Protein AF-A0AA36JMH6-F1 (afdb_monomer)

Structure (mmCIF, N/CA/C/O backbone):
data_AF-A0AA36JMH6-F1
#
_entry.id   AF-A0AA36JMH6-F1
#
loop_
_atom_site.group_PDB
_atom_site.id
_atom_site.type_symbol
_atom_site.label_atom_id
_atom_site.label_alt_id
_atom_site.label_comp_id
_atom_site.label_asym_id
_atom_site.label_entity_id
_atom_site.label_seq_id
_atom_site.pdbx_PDB_ins_code
_atom_site.Cartn_x
_atom_site.Cartn_y
_atom_site.Cartn_z
_atom_site.occupancy
_atom_site.B_iso_or_equiv
_atom_site.auth_seq_id
_atom_site.auth_comp_id
_atom_site.auth_asym_id
_atom_site.auth_atom_id
_atom_site.pdbx_PDB_model_num
ATOM 1 N N . MET A 1 1 ? 1.063 4.957 27.970 1.00 86.94 1 MET A N 1
ATOM 2 C CA . MET A 1 1 ? -0.132 4.686 27.158 1.00 86.94 1 MET A CA 1
ATOM 3 C C . MET A 1 1 ? -1.045 3.772 27.956 1.00 86.94 1 MET A C 1
ATOM 5 O O . MET A 1 1 ? -0.564 2.776 28.490 1.00 86.94 1 MET A O 1
ATOM 9 N N . ARG A 1 2 ? -2.307 4.163 28.124 1.00 94.00 2 ARG A N 1
ATOM 10 C CA . ARG A 1 2 ? -3.365 3.402 28.805 1.00 94.00 2 ARG A CA 1
ATOM 11 C C . ARG A 1 2 ? -4.253 2.691 27.781 1.00 94.00 2 ARG A C 1
ATOM 13 O O . ARG A 1 2 ? -4.346 3.170 26.653 1.00 94.00 2 ARG A O 1
ATOM 20 N N . PRO A 1 3 ? -4.964 1.607 28.142 1.00 94.06 3 PRO A N 1
ATOM 21 C CA . PRO A 1 3 ? -5.796 0.870 27.191 1.00 94.06 3 PRO A CA 1
ATOM 22 C C . PRO A 1 3 ? -6.763 1.747 26.366 1.00 94.06 3 PRO A C 1
ATOM 24 O O . PRO A 1 3 ? -6.740 1.607 25.141 1.00 94.06 3 PRO A O 1
ATOM 27 N N . PRO A 1 4 ? -7.502 2.721 26.942 1.00 93.88 4 PRO A N 1
ATOM 28 C CA . PRO A 1 4 ? -8.417 3.574 26.172 1.00 93.88 4 PRO A CA 1
ATOM 29 C C . PRO A 1 4 ? -7.739 4.486 25.140 1.00 93.88 4 PRO A C 1
ATOM 31 O O . PRO A 1 4 ? -8.407 4.985 24.242 1.00 93.88 4 PRO A O 1
ATOM 34 N N . GLU A 1 5 ? -6.425 4.708 25.247 1.00 93.50 5 GLU A N 1
ATOM 35 C CA . GLU A 1 5 ? -5.645 5.520 24.300 1.00 93.50 5 GLU A CA 1
ATOM 36 C C . GLU A 1 5 ? -5.312 4.737 23.012 1.00 93.50 5 GLU A C 1
ATOM 38 O O . GLU A 1 5 ? -4.836 5.312 22.036 1.00 93.50 5 GLU A O 1
ATOM 43 N N . SER A 1 6 ? -5.596 3.428 22.983 1.00 94.81 6 SER A N 1
ATOM 44 C CA . SER A 1 6 ? -5.437 2.555 21.814 1.00 94.81 6 SER A CA 1
ATOM 45 C C . SER A 1 6 ? -6.446 2.906 20.723 1.00 94.81 6 SER A C 1
ATOM 47 O O . SER A 1 6 ? -7.648 2.696 20.914 1.00 94.81 6 SER A O 1
ATOM 49 N N . THR A 1 7 ? -5.980 3.364 19.560 1.00 95.19 7 THR A N 1
ATOM 50 C CA . THR A 1 7 ? -6.860 3.661 18.420 1.00 95.19 7 THR A CA 1
ATOM 51 C C . THR A 1 7 ? -7.057 2.439 17.534 1.00 95.19 7 THR A C 1
ATOM 53 O O . THR A 1 7 ? -8.195 2.053 17.267 1.00 95.19 7 THR A O 1
ATOM 56 N N . VAL A 1 8 ? -5.961 1.797 17.123 1.00 95.94 8 VAL A N 1
ATOM 57 C CA . VAL A 1 8 ? -5.984 0.626 16.238 1.00 95.94 8 VAL A CA 1
ATOM 58 C C . VAL A 1 8 ? -5.150 -0.509 16.820 1.00 95.94 8 VAL A C 1
ATOM 60 O O . VAL A 1 8 ? -4.064 -0.283 17.353 1.00 95.94 8 VAL A O 1
ATOM 63 N N . TRP A 1 9 ? -5.645 -1.735 16.689 1.00 96.56 9 TRP A N 1
ATOM 64 C CA . TRP A 1 9 ? -4.917 -2.963 16.976 1.00 96.56 9 TRP A CA 1
ATOM 65 C C . TRP A 1 9 ? -4.743 -3.766 15.688 1.00 96.56 9 TRP A C 1
ATOM 67 O O . TRP A 1 9 ? -5.695 -4.344 15.167 1.00 96.56 9 TRP A O 1
ATOM 77 N N . GLU A 1 10 ? -3.519 -3.783 15.169 1.00 97.12 10 GLU A N 1
ATOM 78 C CA . GLU A 1 10 ? -3.079 -4.696 14.122 1.00 97.12 10 GLU A CA 1
ATOM 79 C C . GLU A 1 10 ? -2.759 -6.045 14.777 1.00 97.12 10 GLU A C 1
ATOM 81 O O . GLU A 1 10 ? -1.813 -6.196 15.556 1.00 97.12 10 GLU A O 1
ATOM 86 N N . CYS A 1 11 ? -3.666 -6.990 14.560 1.00 96.69 11 CYS A N 1
ATOM 87 C CA . CYS A 1 11 ? -3.611 -8.336 15.097 1.00 96.69 11 CYS A CA 1
ATOM 88 C C . CYS A 1 11 ? -2.662 -9.219 14.296 1.00 96.69 11 CYS A C 1
ATOM 90 O O . CYS A 1 11 ? -2.568 -9.125 13.064 1.00 96.69 11 CYS A O 1
ATOM 92 N N . HIS A 1 12 ? -2.095 -10.202 14.994 1.00 97.00 12 HIS A N 1
ATOM 93 C CA . HIS A 1 12 ? -1.445 -11.327 14.358 1.00 97.00 12 HIS A CA 1
ATOM 94 C C . HIS A 1 12 ? -2.418 -12.003 13.387 1.00 97.00 12 HIS A C 1
ATOM 96 O O . HIS A 1 12 ? -2.034 -12.180 12.236 1.00 97.00 12 HIS A O 1
ATOM 102 N N . GLY A 1 13 ? -3.667 -12.259 13.793 1.00 94.69 13 GLY A N 1
ATOM 103 C CA . GLY A 1 13 ? -4.832 -12.397 12.912 1.00 94.69 13 GLY A CA 1
ATOM 104 C C . GLY A 1 13 ? -4.607 -13.287 11.693 1.00 94.69 13 GLY A C 1
ATOM 105 O O . GLY A 1 13 ? -4.732 -12.836 10.554 1.00 94.69 13 GLY A O 1
ATOM 106 N N . THR A 1 14 ? -4.219 -14.539 11.921 1.00 94.25 14 THR A N 1
ATOM 107 C CA . THR A 1 14 ? -3.875 -15.487 10.851 1.00 94.25 14 THR A CA 1
ATOM 108 C C . THR A 1 14 ? -5.087 -16.180 10.242 1.00 94.25 14 THR A C 1
ATOM 110 O O . THR A 1 14 ? -4.927 -16.958 9.302 1.00 94.25 14 THR A O 1
ATOM 113 N N . GLY A 1 15 ? -6.296 -15.896 10.735 1.00 93.50 15 GLY A N 1
ATOM 114 C CA . GLY A 1 15 ? -7.522 -16.542 10.272 1.00 93.50 15 GLY A CA 1
AT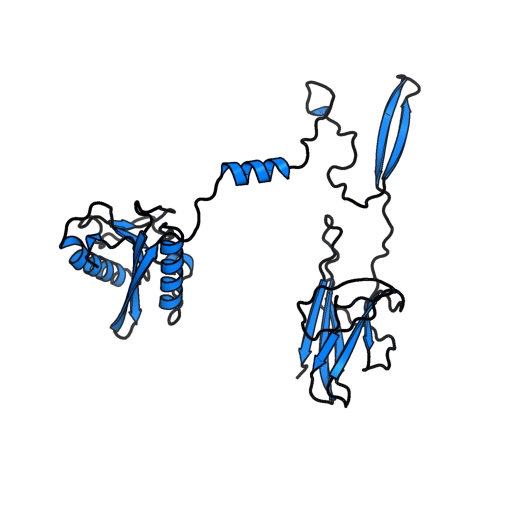OM 115 C C . GLY A 1 15 ? -7.703 -17.934 10.872 1.00 93.50 15 GLY A C 1
ATOM 116 O O . GLY A 1 15 ? -8.449 -18.752 10.331 1.00 93.50 15 GLY A O 1
ATOM 117 N N . THR A 1 16 ? -6.994 -18.248 11.959 1.00 93.00 16 THR A N 1
ATOM 118 C CA . THR A 1 16 ? -7.061 -19.578 12.569 1.00 93.00 16 THR A CA 1
ATOM 119 C C . THR A 1 16 ? -8.294 -19.685 13.456 1.00 93.00 16 THR A C 1
ATOM 121 O O . THR A 1 16 ? -8.574 -18.813 14.277 1.00 93.00 16 THR A O 1
ATOM 124 N N . SER A 1 17 ? -9.030 -20.793 13.332 1.00 92.56 17 SER A N 1
ATOM 125 C CA . SER A 1 17 ? -10.287 -20.999 14.067 1.00 92.56 17 SER A CA 1
ATOM 126 C C . SER A 1 17 ? -10.118 -20.954 15.588 1.00 92.56 17 SER A C 1
ATOM 128 O O . SER A 1 17 ? -11.041 -20.527 16.279 1.00 92.56 17 SER A O 1
ATOM 130 N N . LEU A 1 18 ? -8.948 -21.366 16.091 1.00 93.19 18 LEU A N 1
ATOM 131 C CA . LEU A 1 18 ? -8.598 -21.369 17.512 1.00 93.19 18 LEU A CA 1
ATOM 132 C C . LEU A 1 18 ? -7.753 -20.157 17.932 1.00 93.19 18 LEU A C 1
ATOM 134 O O . LEU A 1 18 ? -7.984 -19.605 19.007 1.00 93.19 18 LEU A O 1
ATOM 138 N N . GLY A 1 19 ? -6.773 -19.749 17.121 1.00 94.44 19 GLY A N 1
ATOM 139 C CA . GLY A 1 19 ? -5.830 -18.693 17.496 1.00 94.44 19 GLY A CA 1
ATOM 140 C C . GLY A 1 19 ? -6.479 -17.314 17.544 1.00 94.44 19 GLY A C 1
ATOM 141 O O . GLY A 1 19 ? -6.254 -16.581 18.505 1.00 94.44 19 GLY A O 1
ATOM 142 N N . ASP A 1 20 ? -7.348 -16.992 16.582 1.00 95.31 20 ASP A N 1
ATOM 143 C CA . ASP A 1 20 ? -8.004 -15.682 16.522 1.00 95.31 20 ASP A CA 1
ATOM 144 C C . ASP A 1 20 ? -8.898 -15.422 17.763 1.00 95.31 20 ASP A C 1
ATOM 146 O O . ASP A 1 20 ? -8.765 -14.358 18.375 1.00 95.31 20 ASP A O 1
ATOM 150 N N . PRO A 1 21 ? -9.744 -16.373 18.236 1.00 95.19 21 PRO A N 1
ATOM 151 C CA . PRO A 1 21 ? -10.431 -16.248 19.527 1.00 95.19 21 PRO A CA 1
ATOM 152 C C . PRO A 1 21 ? -9.513 -16.012 20.728 1.00 95.19 21 PRO A C 1
ATOM 154 O O . PRO A 1 21 ? -9.835 -15.200 21.598 1.00 95.19 21 PRO A O 1
ATOM 157 N N . ILE A 1 22 ? -8.368 -16.698 20.789 1.00 95.50 22 ILE A N 1
ATOM 158 C CA . ILE A 1 22 ? -7.404 -16.547 21.888 1.00 95.50 22 ILE A CA 1
ATOM 159 C C . ILE A 1 22 ? -6.783 -15.147 21.862 1.00 95.50 22 ILE A C 1
ATOM 161 O O . ILE A 1 22 ? -6.697 -14.495 22.906 1.00 95.50 22 ILE A O 1
ATOM 165 N N . GLU A 1 23 ? -6.387 -14.671 20.681 1.00 96.06 23 GLU A N 1
ATOM 166 C CA . GLU A 1 23 ? -5.827 -13.335 20.496 1.00 96.06 23 GLU A CA 1
ATOM 167 C C . GLU A 1 23 ? -6.829 -12.253 20.911 1.00 96.06 23 GLU A C 1
ATOM 169 O O . GLU A 1 23 ? -6.521 -11.419 21.764 1.00 96.06 23 GLU A O 1
ATOM 174 N N . VAL A 1 24 ? -8.055 -12.293 20.384 1.00 95.62 24 VAL A N 1
ATOM 175 C CA . VAL A 1 24 ? -9.084 -11.296 20.716 1.00 95.62 24 VAL A CA 1
ATOM 176 C C . VAL A 1 24 ? -9.475 -11.363 22.193 1.00 95.62 24 VAL A C 1
ATOM 178 O O . VAL A 1 24 ? -9.659 -10.323 22.828 1.00 95.62 24 VAL A O 1
ATOM 181 N N . GLY A 1 25 ? -9.514 -12.557 22.788 1.00 95.75 25 GLY A N 1
ATOM 182 C CA . GLY A 1 25 ? -9.703 -12.719 24.228 1.00 95.75 25 GLY A CA 1
ATOM 183 C C . GLY A 1 25 ? -8.586 -12.069 25.057 1.00 95.75 25 GLY A C 1
ATOM 184 O O . GLY A 1 25 ? -8.858 -11.471 26.103 1.00 95.75 25 GLY A O 1
ATOM 185 N N . ALA A 1 26 ? -7.331 -12.134 24.599 1.00 95.44 26 ALA A N 1
ATOM 186 C CA . ALA A 1 26 ? -6.207 -11.458 25.246 1.00 95.44 26 ALA A CA 1
ATOM 187 C C . ALA A 1 26 ? -6.314 -9.928 25.129 1.00 95.44 26 ALA A C 1
ATOM 189 O O . ALA A 1 26 ? -6.152 -9.230 26.134 1.00 95.44 26 ALA A O 1
ATOM 190 N N . ILE A 1 27 ? -6.672 -9.417 23.946 1.00 95.88 27 ILE A N 1
ATOM 191 C CA . ILE A 1 27 ? -6.928 -7.986 23.707 1.00 95.88 27 ILE A CA 1
ATOM 192 C C . ILE A 1 27 ? -8.023 -7.488 24.650 1.00 95.88 27 ILE A C 1
ATOM 194 O O . ILE A 1 27 ? -7.819 -6.531 25.401 1.00 95.88 27 ILE A O 1
ATOM 198 N N . ARG A 1 28 ? -9.159 -8.191 24.687 1.00 95.25 28 ARG A N 1
ATOM 199 C CA . ARG A 1 28 ? -10.293 -7.882 25.560 1.00 95.25 28 ARG A CA 1
ATOM 200 C C . ARG A 1 28 ? -9.873 -7.750 27.023 1.00 95.25 28 ARG A C 1
ATOM 202 O O . ARG A 1 28 ? -10.228 -6.768 27.670 1.00 95.25 28 ARG A O 1
ATOM 209 N N . LYS A 1 29 ? -9.109 -8.713 27.557 1.00 95.62 29 LYS A N 1
ATOM 210 C CA . LYS A 1 29 ? -8.661 -8.712 28.966 1.00 95.62 29 LYS A CA 1
ATOM 211 C C . LYS A 1 29 ? -7.851 -7.470 29.342 1.00 95.62 29 LYS A C 1
ATOM 213 O O . LYS A 1 29 ? -7.836 -7.087 30.512 1.00 95.62 29 LYS A O 1
ATOM 218 N N . VAL A 1 30 ? -7.156 -6.864 28.382 1.00 95.06 30 VAL A N 1
ATOM 219 C CA . VAL A 1 30 ? -6.417 -5.613 28.588 1.00 95.06 30 VAL A CA 1
ATOM 220 C C . VAL A 1 30 ? -7.344 -4.411 28.430 1.00 95.06 30 VAL A C 1
ATOM 222 O O . VAL A 1 30 ? -7.340 -3.522 29.276 1.00 95.06 30 VAL A O 1
ATOM 225 N N . GLN A 1 31 ? -8.151 -4.404 27.371 1.00 94.88 31 GLN A N 1
ATOM 226 C CA . GLN A 1 31 ? -8.945 -3.251 26.950 1.00 94.88 31 GLN A CA 1
ATOM 227 C C . GLN A 1 31 ? -10.178 -2.998 27.823 1.00 94.88 31 GLN A C 1
ATOM 229 O O . GLN A 1 31 ? -10.585 -1.854 27.958 1.00 94.88 31 GLN A O 1
ATOM 234 N N . ILE A 1 32 ? -10.729 -4.025 28.477 1.00 94.81 32 ILE A N 1
ATOM 235 C CA . ILE A 1 32 ? -11.902 -3.890 29.359 1.00 94.81 32 ILE A CA 1
ATOM 236 C C . ILE A 1 32 ? -11.577 -3.272 30.731 1.00 94.81 32 ILE A C 1
ATOM 238 O O . ILE A 1 32 ? -12.479 -2.972 31.507 1.00 94.81 32 ILE A O 1
ATOM 242 N N . LYS A 1 33 ? -10.290 -3.110 31.071 1.00 94.75 33 LYS A N 1
ATOM 243 C CA . LYS A 1 33 ? -9.867 -2.632 32.399 1.00 94.75 33 LYS A CA 1
ATOM 244 C C . LYS A 1 33 ? -10.257 -1.183 32.673 1.00 94.75 33 LYS A C 1
ATOM 246 O O . LYS A 1 33 ? -10.416 -0.810 33.831 1.00 94.75 33 LYS A O 1
ATOM 251 N N . GLU A 1 34 ? -10.382 -0.379 31.626 1.00 95.38 34 GLU A N 1
ATOM 252 C CA . GLU A 1 34 ? -10.780 1.020 31.705 1.00 95.38 34 GLU A CA 1
ATOM 253 C C . GLU A 1 34 ? -11.842 1.292 30.630 1.00 95.38 34 GLU A C 1
ATOM 255 O O . GLU A 1 34 ? -11.723 0.772 29.518 1.00 95.38 34 GLU A O 1
ATOM 260 N N . PRO A 1 35 ? -12.874 2.101 30.924 1.00 93.31 35 PRO A N 1
ATOM 261 C CA . PRO A 1 35 ? -13.865 2.477 29.925 1.00 93.31 35 PRO A CA 1
ATOM 262 C C . PRO A 1 35 ? -13.222 3.325 28.822 1.00 93.31 35 PRO A C 1
ATOM 264 O O . PRO A 1 35 ? -12.329 4.138 29.080 1.00 93.31 35 PRO A O 1
ATOM 267 N N . ARG A 1 36 ? -13.709 3.170 27.590 1.00 92.38 36 ARG A N 1
ATOM 268 C CA . ARG A 1 36 ? -13.249 3.923 26.416 1.00 92.38 36 ARG A CA 1
ATOM 269 C C . ARG A 1 36 ? -14.397 4.706 25.786 1.00 92.38 36 ARG A C 1
ATOM 271 O O . ARG A 1 36 ? -15.544 4.291 25.865 1.00 92.38 36 ARG A O 1
ATOM 278 N N . GLN A 1 37 ? -14.085 5.861 25.198 1.00 89.88 37 GLN A N 1
ATOM 279 C CA . GLN A 1 37 ? -15.087 6.711 24.536 1.00 89.88 37 GLN A CA 1
ATOM 280 C C . GLN A 1 37 ? -15.321 6.323 23.075 1.00 89.88 37 GLN A C 1
ATOM 282 O O . GLN A 1 37 ? -16.430 6.453 22.576 1.00 89.88 37 GLN A O 1
ATOM 287 N N . GLU A 1 38 ? -14.269 5.867 22.398 1.00 90.25 38 GLU A N 1
ATOM 288 C CA . GLU A 1 38 ? -14.294 5.471 20.989 1.00 90.25 38 GLU A CA 1
ATOM 289 C C . GLU A 1 38 ? -13.935 3.990 20.896 1.00 90.25 38 GLU A C 1
ATOM 291 O O . GLU A 1 38 ? -13.009 3.584 21.603 1.00 90.25 38 GLU A O 1
ATOM 296 N N . PRO A 1 39 ? -14.594 3.176 20.056 1.00 92.56 39 PRO A N 1
ATOM 297 C CA . PRO A 1 39 ? -14.308 1.746 19.951 1.00 92.56 39 PRO A CA 1
ATOM 298 C C . PRO A 1 39 ? -12.871 1.473 19.484 1.00 92.56 39 PRO A C 1
ATOM 300 O O . PRO A 1 39 ? -12.269 2.273 18.767 1.00 92.56 39 PRO A O 1
ATOM 303 N N . LEU A 1 40 ? -12.307 0.332 19.892 1.00 94.44 40 LEU A N 1
ATOM 304 C CA . LEU A 1 40 ? -11.026 -0.136 19.365 1.00 94.44 40 LEU A CA 1
ATOM 305 C C . LEU A 1 40 ? -11.216 -0.605 17.929 1.00 94.44 40 LEU A C 1
ATOM 307 O O . LEU A 1 40 ? -12.034 -1.489 17.683 1.00 94.44 40 LEU A O 1
ATOM 311 N N . LEU A 1 41 ? -10.421 -0.093 16.998 1.00 94.88 41 LEU A N 1
ATOM 312 C CA . LEU A 1 41 ? -10.426 -0.609 15.634 1.00 94.88 41 LEU A CA 1
ATOM 313 C C . LEU A 1 41 ? -9.491 -1.817 15.559 1.00 94.88 41 LEU A C 1
ATOM 315 O O . LEU A 1 41 ? -8.290 -1.691 15.782 1.00 94.88 41 LEU A O 1
ATOM 319 N N . ILE A 1 42 ? -10.038 -2.991 15.262 1.00 94.62 42 ILE A N 1
ATOM 320 C CA . ILE A 1 42 ? -9.276 -4.230 15.094 1.00 94.62 42 ILE A CA 1
ATOM 321 C C . ILE A 1 42 ? -9.062 -4.471 13.605 1.00 94.62 42 ILE A C 1
ATOM 323 O O . ILE A 1 42 ? -10.008 -4.403 12.812 1.00 94.62 42 ILE A O 1
ATOM 327 N N . ALA A 1 43 ? -7.821 -4.758 13.221 1.00 94.56 43 ALA A N 1
ATOM 328 C CA . ALA A 1 43 ? -7.480 -5.062 11.843 1.00 94.56 43 ALA A CA 1
ATOM 329 C C . ALA A 1 43 ? -6.351 -6.090 11.721 1.00 94.56 43 ALA A C 1
ATOM 331 O O . ALA A 1 43 ? -5.589 -6.292 12.656 1.00 94.56 43 ALA A O 1
ATOM 332 N N . SER A 1 44 ? -6.191 -6.698 10.544 1.00 95.75 44 SER A N 1
ATOM 333 C CA . SER A 1 44 ? -4.976 -7.458 10.214 1.00 95.75 44 SER A CA 1
ATOM 334 C C . SER A 1 44 ? -4.561 -7.253 8.761 1.00 95.75 44 SER A C 1
ATOM 336 O O . SER A 1 44 ? -5.373 -7.343 7.837 1.00 95.75 44 SER A O 1
ATOM 338 N N . SER A 1 45 ? -3.280 -6.954 8.553 1.00 95.75 45 SER A N 1
ATOM 339 C CA . SER A 1 45 ? -2.634 -6.833 7.240 1.00 95.75 45 SER A CA 1
ATOM 340 C C . SER A 1 45 ? -2.617 -8.149 6.459 1.00 95.75 45 SER A C 1
ATOM 342 O O . SER A 1 45 ? -2.623 -8.130 5.227 1.00 95.75 45 SER A O 1
ATOM 344 N N . LYS A 1 46 ? -2.680 -9.294 7.152 1.00 95.81 46 LYS A N 1
ATOM 345 C CA . LYS A 1 46 ? -2.673 -10.625 6.525 1.00 95.81 46 LYS A CA 1
ATOM 346 C C . LYS A 1 46 ? -3.920 -10.893 5.695 1.00 95.81 46 LYS A C 1
ATOM 348 O O . LYS A 1 46 ? -3.849 -11.625 4.716 1.00 95.81 46 LYS A O 1
ATOM 353 N N . SER A 1 47 ? -5.032 -10.234 6.019 1.00 94.62 47 SER A N 1
ATOM 354 C CA . SER A 1 47 ? -6.229 -10.268 5.174 1.00 94.62 47 SER A CA 1
ATOM 355 C C . SER A 1 47 ? -6.009 -9.623 3.799 1.00 94.62 47 SER A C 1
ATOM 357 O O . SER A 1 47 ? -6.701 -9.968 2.852 1.00 94.62 47 SER A O 1
ATOM 359 N N . ASN A 1 48 ? -5.056 -8.691 3.677 1.00 94.62 48 ASN A N 1
ATOM 360 C CA . ASN A 1 48 ? -4.774 -7.973 2.436 1.00 94.62 48 ASN A CA 1
ATOM 361 C C . ASN A 1 48 ? -3.651 -8.640 1.624 1.00 94.62 48 ASN A C 1
ATOM 363 O O . ASN A 1 48 ? -3.725 -8.679 0.401 1.00 94.62 48 ASN A O 1
ATOM 367 N N . LEU A 1 49 ? -2.597 -9.111 2.298 1.00 94.88 49 LEU A N 1
ATOM 368 C CA . LEU A 1 49 ? -1.338 -9.534 1.663 1.00 94.88 49 LEU A CA 1
ATOM 369 C C . LEU A 1 49 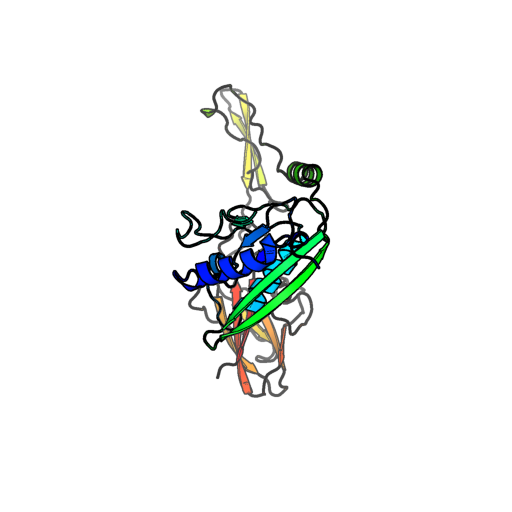? -0.954 -10.995 1.954 1.00 94.88 49 LEU A C 1
ATOM 371 O O . LEU A 1 49 ? 0.098 -11.452 1.516 1.00 94.88 49 LEU A O 1
ATOM 375 N N . GLY A 1 50 ? -1.788 -11.729 2.692 1.00 94.31 50 GLY A N 1
ATOM 376 C CA . GLY A 1 50 ? -1.464 -13.066 3.181 1.00 94.31 50 GLY A CA 1
ATOM 377 C C . GLY A 1 50 ? -0.479 -13.057 4.354 1.00 94.31 50 GLY A C 1
ATOM 378 O O . GLY A 1 50 ? -0.021 -12.012 4.827 1.00 94.31 50 GLY A O 1
ATOM 379 N N . HIS A 1 51 ? -0.155 -14.249 4.859 1.00 94.88 51 HIS A N 1
ATOM 380 C CA . HIS A 1 51 ? 0.822 -14.404 5.932 1.00 94.88 51 HIS A CA 1
ATOM 381 C C . HIS A 1 51 ? 2.241 -14.501 5.364 1.00 94.88 51 HIS A C 1
ATOM 383 O O . HIS A 1 51 ? 2.690 -15.556 4.938 1.00 94.88 51 HIS A O 1
ATOM 389 N N . LEU A 1 52 ? 2.986 -13.399 5.427 1.00 94.12 52 LEU A N 1
ATOM 390 C CA . LEU A 1 52 ? 4.352 -13.307 4.891 1.00 94.12 52 LEU A CA 1
ATOM 391 C C . LEU A 1 52 ? 5.430 -13.823 5.863 1.00 94.12 52 LEU A C 1
ATOM 393 O O . LEU A 1 52 ? 6.546 -13.309 5.879 1.00 94.12 52 LEU A O 1
ATOM 397 N N . GLU A 1 53 ? 5.078 -14.789 6.715 1.00 92.00 53 GLU A N 1
ATOM 398 C CA . GLU A 1 53 ? 5.955 -15.397 7.731 1.00 92.00 53 GLU A CA 1
ATOM 399 C C . GLU A 1 53 ? 6.874 -14.392 8.457 1.00 92.00 53 GLU A C 1
ATOM 401 O O . GLU A 1 53 ? 6.385 -13.495 9.148 1.00 92.00 53 GLU A O 1
ATOM 406 N N . GLY A 1 54 ? 8.198 -14.493 8.275 1.00 90.12 54 GLY A N 1
ATOM 407 C CA . GLY A 1 54 ? 9.193 -13.627 8.916 1.00 90.12 54 GLY A CA 1
ATOM 408 C C . GLY A 1 54 ? 9.048 -12.134 8.593 1.00 90.12 54 GLY A C 1
ATOM 409 O O . GLY A 1 54 ? 9.492 -11.293 9.371 1.00 90.12 54 GLY A O 1
ATOM 410 N N . SER A 1 55 ? 8.379 -11.784 7.493 1.00 93.56 55 SER A N 1
ATOM 411 C CA . SER A 1 55 ? 8.104 -10.397 7.101 1.00 93.56 55 SER A CA 1
ATOM 412 C C . SER A 1 55 ? 6.736 -9.889 7.566 1.00 93.56 55 SER A C 1
ATOM 414 O O . SER A 1 55 ? 6.440 -8.706 7.391 1.00 93.56 55 SER A O 1
ATOM 416 N N . ALA A 1 56 ? 5.901 -10.734 8.185 1.00 93.88 56 ALA A N 1
ATOM 417 C CA . ALA A 1 56 ? 4.550 -10.354 8.597 1.00 93.88 56 ALA A CA 1
ATOM 418 C C . ALA A 1 56 ? 4.543 -9.157 9.563 1.00 93.88 56 ALA A C 1
ATOM 420 O O . ALA A 1 56 ? 3.740 -8.240 9.401 1.00 93.88 56 ALA A O 1
ATOM 421 N N . ALA A 1 57 ? 5.473 -9.126 10.523 1.00 94.12 57 ALA A N 1
ATOM 422 C CA . ALA A 1 57 ? 5.591 -8.021 11.470 1.00 94.12 57 ALA A CA 1
ATOM 423 C C . ALA A 1 57 ? 6.009 -6.710 10.784 1.00 94.12 57 ALA A C 1
ATOM 425 O O . ALA A 1 57 ? 5.426 -5.668 11.059 1.00 94.12 57 ALA A O 1
ATOM 426 N N . ALA A 1 58 ? 6.963 -6.749 9.847 1.00 95.81 58 ALA A N 1
ATOM 427 C CA . ALA A 1 58 ? 7.422 -5.549 9.143 1.00 95.81 58 ALA A CA 1
ATOM 428 C C . ALA A 1 58 ? 6.293 -4.894 8.328 1.00 95.81 58 ALA A C 1
ATOM 430 O O . ALA A 1 58 ? 6.144 -3.673 8.317 1.00 95.81 58 ALA A O 1
ATOM 431 N N . ILE A 1 59 ? 5.452 -5.707 7.687 1.00 96.50 59 ILE A N 1
ATOM 432 C CA . ILE A 1 59 ? 4.289 -5.227 6.934 1.00 96.50 59 ILE A CA 1
ATOM 433 C C . ILE A 1 59 ? 3.213 -4.655 7.859 1.00 96.50 59 ILE A C 1
ATOM 435 O O . ILE A 1 59 ? 2.678 -3.584 7.574 1.00 96.50 59 ILE A O 1
ATOM 439 N N . ALA A 1 60 ? 2.944 -5.307 8.989 1.00 96.06 60 ALA A N 1
ATOM 440 C CA . ALA A 1 60 ? 2.051 -4.777 10.012 1.00 96.06 60 ALA A CA 1
ATOM 441 C C . ALA A 1 60 ? 2.533 -3.425 10.570 1.00 96.06 60 ALA A C 1
ATOM 443 O O . ALA A 1 60 ? 1.752 -2.480 10.675 1.00 96.06 60 ALA A O 1
ATOM 444 N N . MET A 1 61 ? 3.833 -3.296 10.848 1.00 96.38 61 MET A N 1
ATOM 445 C CA . MET A 1 61 ? 4.448 -2.042 11.296 1.00 96.38 61 MET A CA 1
ATOM 446 C C . MET A 1 61 ? 4.300 -0.937 10.244 1.00 96.38 61 MET A C 1
ATOM 448 O O . MET A 1 61 ? 3.861 0.162 10.575 1.00 96.38 61 MET A O 1
ATOM 452 N N . ASN A 1 62 ? 4.578 -1.234 8.970 1.00 95.81 62 ASN A N 1
ATOM 453 C CA . ASN A 1 62 ? 4.354 -0.291 7.870 1.00 95.81 62 ASN A CA 1
ATOM 454 C C . ASN A 1 62 ? 2.880 0.129 7.763 1.00 95.81 62 ASN A C 1
ATOM 456 O O . ASN A 1 62 ? 2.586 1.314 7.606 1.00 95.81 62 ASN A O 1
ATOM 460 N N . LYS A 1 63 ? 1.941 -0.817 7.914 1.00 95.25 63 LYS A N 1
ATOM 461 C CA . LYS A 1 63 ? 0.500 -0.526 7.955 1.00 95.25 63 LYS A CA 1
ATOM 462 C C . LYS A 1 63 ? 0.170 0.440 9.098 1.00 95.25 63 LYS A C 1
ATOM 464 O O . LYS A 1 63 ? -0.543 1.412 8.871 1.00 95.25 63 LYS A O 1
ATOM 469 N N . CYS A 1 64 ? 0.714 0.229 10.296 1.00 95.25 64 CYS A N 1
ATOM 470 C CA . CYS A 1 64 ? 0.516 1.129 11.436 1.00 95.25 64 CYS A CA 1
ATOM 471 C C . CYS A 1 64 ? 1.105 2.526 11.217 1.00 95.25 64 CYS A C 1
ATOM 473 O O . CYS A 1 64 ? 0.453 3.503 11.577 1.00 95.25 64 CYS A O 1
ATOM 475 N N . ILE A 1 65 ? 2.279 2.640 10.591 1.00 94.25 65 ILE A N 1
ATOM 476 C CA . ILE A 1 65 ? 2.856 3.941 10.218 1.00 94.25 65 ILE A CA 1
ATOM 477 C C . ILE A 1 65 ? 1.891 4.697 9.296 1.00 94.25 65 ILE A C 1
ATOM 479 O O . ILE A 1 65 ? 1.564 5.851 9.567 1.00 94.25 65 ILE A O 1
ATOM 483 N N . LEU A 1 66 ? 1.365 4.036 8.259 1.00 93.19 66 LEU A N 1
ATOM 484 C CA . LEU A 1 66 ? 0.393 4.645 7.344 1.00 93.19 66 LEU A CA 1
ATOM 485 C C . LEU A 1 66 ? -0.906 5.045 8.057 1.00 93.19 66 LEU A C 1
ATOM 487 O O . LEU A 1 66 ? -1.417 6.140 7.830 1.00 93.19 66 LEU A O 1
ATOM 491 N N . ILE A 1 67 ? -1.417 4.198 8.952 1.00 93.81 67 ILE A N 1
ATOM 492 C CA . ILE A 1 67 ? -2.620 4.493 9.742 1.00 93.81 67 ILE A CA 1
ATOM 493 C C . ILE A 1 67 ? -2.434 5.776 10.559 1.00 93.81 67 ILE A C 1
ATOM 495 O O . ILE A 1 67 ? -3.309 6.642 10.543 1.00 93.81 67 ILE A O 1
ATOM 499 N N . VAL A 1 68 ? -1.289 5.918 11.235 1.00 93.31 68 VAL A N 1
ATOM 500 C CA . VAL A 1 68 ? -0.961 7.104 12.036 1.00 93.31 68 VAL A CA 1
ATOM 501 C C . VAL A 1 68 ? -0.807 8.343 11.154 1.00 93.31 68 VAL A C 1
ATOM 503 O O . VAL A 1 68 ? -1.421 9.372 11.433 1.00 93.31 68 VAL A O 1
ATOM 506 N N . MET A 1 69 ? -0.054 8.237 10.053 1.00 92.00 69 MET A N 1
ATOM 507 C CA . MET A 1 69 ? 0.187 9.351 9.127 1.00 92.00 69 MET A CA 1
ATOM 508 C C . MET A 1 69 ? -1.101 9.926 8.525 1.00 92.00 69 MET A C 1
ATOM 510 O O . MET A 1 69 ? -1.161 11.128 8.254 1.00 92.00 69 MET A O 1
ATOM 514 N N . HIS A 1 70 ? -2.112 9.081 8.308 1.00 90.44 70 HIS A N 1
ATOM 515 C CA . HIS A 1 70 ? -3.391 9.462 7.706 1.00 90.44 70 HIS A CA 1
ATOM 516 C C . HIS A 1 70 ? -4.532 9.650 8.716 1.00 90.44 70 HIS A C 1
ATOM 518 O O . HIS A 1 70 ? -5.611 10.092 8.328 1.00 90.44 70 HIS A O 1
ATOM 524 N N . ALA A 1 71 ? -4.313 9.331 9.991 1.00 91.44 71 ALA A N 1
ATOM 525 C CA . ALA A 1 71 ? -5.351 9.233 11.014 1.00 91.44 71 ALA A CA 1
ATOM 526 C C . ALA A 1 71 ? -6.557 8.345 10.634 1.00 91.44 71 ALA A C 1
ATOM 528 O O . ALA A 1 71 ? -7.714 8.651 10.935 1.00 91.44 71 ALA A O 1
ATOM 529 N N . GLN A 1 72 ? -6.288 7.238 9.936 1.00 90.69 72 GLN A N 1
ATOM 530 C CA . GLN A 1 72 ? -7.312 6.366 9.355 1.00 90.69 72 GLN A CA 1
ATOM 531 C C . GLN A 1 72 ? -6.951 4.892 9.506 1.00 90.69 72 GLN A C 1
ATOM 533 O O . GLN A 1 72 ? -5.877 4.467 9.088 1.00 90.69 72 GLN A O 1
ATOM 538 N N . ALA A 1 73 ? -7.870 4.091 10.043 1.00 91.75 73 ALA A N 1
ATOM 539 C CA . ALA A 1 73 ? -7.771 2.641 10.002 1.00 91.75 73 ALA A CA 1
ATOM 540 C C . ALA A 1 73 ? -8.017 2.117 8.583 1.00 91.75 73 ALA A C 1
ATOM 542 O O . ALA A 1 73 ? -8.876 2.611 7.846 1.00 91.75 73 ALA A O 1
ATOM 543 N N . LEU A 1 74 ? -7.240 1.098 8.224 1.00 92.38 74 LEU A N 1
ATOM 544 C CA . LEU A 1 74 ? -7.281 0.451 6.920 1.00 92.38 74 LEU A CA 1
ATOM 545 C C . LEU A 1 74 ? -8.077 -0.858 6.993 1.00 92.38 74 LEU A C 1
ATOM 547 O O . LEU A 1 74 ? -7.855 -1.644 7.924 1.00 92.38 74 LEU A O 1
ATOM 551 N N . PRO A 1 75 ? -8.917 -1.145 5.984 1.00 92.06 75 PRO A N 1
ATOM 552 C CA . PRO A 1 75 ? -9.870 -2.239 6.039 1.00 92.06 75 PRO A CA 1
ATOM 553 C C . PRO A 1 75 ? -9.194 -3.613 6.052 1.00 92.06 75 PRO A C 1
ATOM 555 O O . PRO A 1 75 ? -8.261 -3.898 5.292 1.00 92.06 75 PRO A O 1
ATOM 558 N N . THR A 1 76 ? -9.730 -4.485 6.894 1.00 93.12 76 THR A N 1
ATOM 559 C CA . THR A 1 76 ? -9.495 -5.927 6.924 1.00 93.12 76 THR A CA 1
ATOM 560 C C . THR A 1 76 ? -10.464 -6.595 5.968 1.00 93.12 76 THR A C 1
ATOM 562 O O . THR A 1 76 ? -11.673 -6.375 6.025 1.00 93.12 76 THR A O 1
ATOM 565 N N . GLN A 1 77 ? -9.924 -7.402 5.065 1.00 93.12 77 GLN A N 1
ATOM 566 C CA . GLN A 1 77 ? -10.702 -8.074 4.033 1.00 93.12 77 GLN A CA 1
ATOM 567 C C . GLN A 1 77 ? -11.302 -9.384 4.549 1.00 93.12 77 GLN A C 1
ATOM 569 O O . GLN A 1 77 ? -10.907 -9.913 5.585 1.00 93.12 77 GLN A O 1
ATOM 574 N N . HIS A 1 78 ? -12.262 -9.919 3.793 1.00 92.50 78 HIS A N 1
ATOM 575 C CA . HIS A 1 78 ? -12.875 -11.239 4.008 1.00 92.50 78 HIS A CA 1
ATOM 576 C C . HIS A 1 78 ? -13.710 -11.405 5.292 1.00 92.50 78 HIS A C 1
ATOM 578 O O . HIS A 1 78 ? -14.224 -12.494 5.550 1.00 92.50 78 HIS A O 1
ATOM 584 N N . VAL A 1 79 ? -13.947 -10.332 6.051 1.00 89.88 79 VAL A N 1
ATOM 585 C CA . VAL A 1 79 ? -14.846 -10.343 7.213 1.00 89.88 79 VAL A CA 1
ATOM 586 C C . VAL A 1 79 ? -16.304 -10.245 6.744 1.00 89.88 79 VAL A C 1
ATOM 588 O O . VAL A 1 79 ? -16.861 -9.160 6.619 1.00 89.88 79 VAL A O 1
ATOM 591 N N . LYS A 1 80 ? -16.926 -11.393 6.446 1.00 89.44 80 LYS A N 1
ATOM 592 C CA . LYS A 1 80 ? -18.370 -11.484 6.128 1.00 89.44 80 LYS A CA 1
ATOM 593 C C . LYS A 1 80 ? -19.214 -11.860 7.342 1.00 89.44 80 LYS A C 1
ATOM 595 O O . LYS A 1 80 ? -20.326 -11.378 7.521 1.00 89.44 80 LYS A O 1
ATOM 600 N N . THR A 1 81 ? -18.686 -12.758 8.162 1.00 88.88 81 THR A N 1
ATOM 601 C CA . THR A 1 81 ? -19.324 -13.260 9.377 1.00 88.88 81 THR A CA 1
ATOM 602 C C . THR A 1 81 ? -18.221 -13.506 10.390 1.00 88.88 81 THR A C 1
ATOM 604 O O . THR A 1 81 ? -17.200 -14.106 10.053 1.00 88.88 81 THR A O 1
ATOM 607 N N . LEU A 1 82 ? -18.396 -13.004 11.611 1.00 88.69 82 LEU A N 1
ATOM 608 C CA . LEU A 1 82 ? -17.412 -13.194 12.671 1.00 88.69 82 LEU A CA 1
ATOM 609 C C . LEU A 1 82 ? -17.431 -14.643 13.160 1.00 88.69 82 LEU A C 1
ATOM 611 O O . LEU A 1 82 ? -18.484 -15.278 13.223 1.00 88.69 82 LEU A O 1
ATOM 615 N N . ASN A 1 83 ? -16.257 -15.153 13.530 1.00 88.88 83 ASN A N 1
ATOM 616 C CA . ASN A 1 83 ? -16.146 -16.441 14.203 1.00 88.88 83 ASN A CA 1
ATOM 617 C C . ASN A 1 83 ? -16.964 -16.392 15.516 1.00 88.88 83 ASN A C 1
ATOM 619 O O . ASN A 1 83 ? -16.753 -15.477 16.317 1.00 88.88 83 ASN A O 1
ATOM 623 N N . PRO A 1 84 ? -17.884 -17.348 15.758 1.00 89.75 84 PRO A N 1
ATOM 624 C CA . PRO A 1 84 ? -18.772 -17.339 16.924 1.00 89.75 84 PRO A CA 1
ATOM 625 C C . PRO A 1 84 ? -18.033 -17.447 18.264 1.00 89.75 84 PRO A C 1
ATOM 627 O O . PRO A 1 84 ? -18.600 -17.117 19.300 1.00 89.75 84 PRO A O 1
ATOM 630 N N . HIS A 1 85 ? -16.775 -17.892 18.254 1.00 91.69 85 HIS A N 1
ATOM 631 C CA . HIS A 1 85 ? -15.926 -17.967 19.442 1.00 91.69 85 HIS A CA 1
ATOM 632 C C . HIS A 1 85 ? -15.191 -16.654 19.753 1.00 91.69 85 HIS A C 1
ATOM 634 O O . HIS A 1 85 ? -14.485 -16.578 20.755 1.00 91.69 85 HIS A O 1
ATOM 640 N N . LEU A 1 86 ? -15.322 -15.620 18.914 1.00 87.81 86 LEU A N 1
ATOM 641 C CA . LEU A 1 86 ? -14.767 -14.302 19.211 1.00 87.81 86 LEU A CA 1
ATOM 642 C C . LEU A 1 86 ? -15.625 -13.604 20.272 1.00 87.81 86 LEU A C 1
ATOM 644 O O . LEU A 1 86 ? -16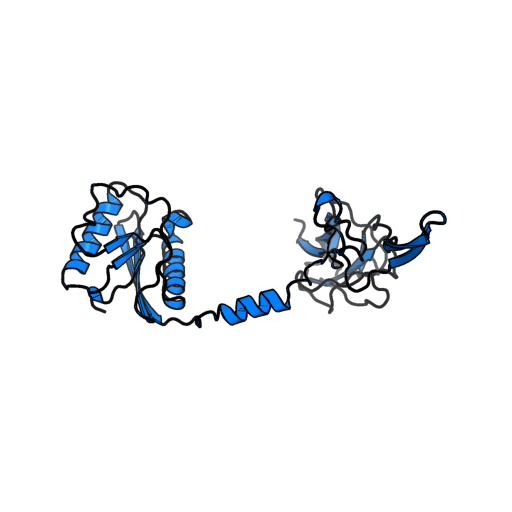.768 -13.238 19.997 1.00 87.81 86 LEU A O 1
ATOM 648 N N . ASP A 1 87 ? -15.029 -13.296 21.425 1.00 80.38 87 ASP A N 1
ATOM 649 C CA . ASP A 1 87 ? -15.593 -12.464 22.508 1.00 80.38 87 ASP A CA 1
ATOM 650 C C . ASP A 1 87 ? -15.723 -10.966 22.116 1.00 80.38 87 ASP A C 1
ATOM 652 O O . ASP A 1 87 ? -15.480 -10.054 22.908 1.00 80.38 87 ASP A O 1
ATOM 656 N N . HIS A 1 88 ? -16.080 -10.677 20.866 1.00 76.12 88 HIS A N 1
ATOM 657 C CA . HIS A 1 88 ? -16.079 -9.332 20.292 1.00 76.12 88 HIS A CA 1
ATOM 658 C C . HIS A 1 88 ? -17.126 -8.399 20.908 1.00 76.12 88 HIS A C 1
ATOM 660 O O . HIS A 1 88 ? -16.863 -7.216 21.057 1.00 76.12 88 HIS A O 1
ATOM 666 N N . ALA A 1 89 ? -18.288 -8.921 21.307 1.00 82.12 89 ALA A N 1
ATOM 667 C CA . ALA A 1 89 ? -19.345 -8.127 21.937 1.00 82.12 89 ALA A CA 1
ATOM 668 C C . ALA A 1 89 ? -19.061 -7.802 23.416 1.00 82.12 89 ALA A C 1
ATOM 670 O O . ALA A 1 89 ? -19.826 -7.086 24.055 1.00 82.12 89 ALA A O 1
ATOM 671 N N . ALA A 1 90 ? -17.989 -8.355 23.989 1.00 84.88 90 ALA A N 1
ATOM 672 C CA . ALA A 1 90 ? -17.695 -8.245 25.412 1.00 84.88 90 ALA A CA 1
ATOM 673 C C . ALA A 1 90 ? -16.722 -7.098 25.756 1.00 84.88 90 ALA A C 1
ATOM 675 O O . ALA A 1 90 ? -16.259 -7.028 26.898 1.00 84.88 90 ALA A O 1
ATOM 676 N N . PHE A 1 91 ? -16.387 -6.244 24.781 1.00 92.56 91 PHE A N 1
ATOM 677 C CA . PHE A 1 91 ? -15.706 -4.954 24.936 1.00 92.56 91 PHE A CA 1
ATOM 678 C C . PHE A 1 91 ? -15.951 -4.075 23.698 1.00 92.56 91 PHE A C 1
ATOM 680 O O . PHE A 1 91 ? -16.283 -4.592 22.635 1.00 92.56 91 PHE A O 1
ATOM 687 N N . ASP A 1 92 ? -15.769 -2.759 23.823 1.00 93.00 92 ASP A N 1
ATOM 688 C CA . ASP A 1 92 ? -16.027 -1.819 22.724 1.00 93.00 92 ASP A CA 1
ATOM 689 C C . ASP A 1 92 ? -14.940 -1.909 21.641 1.00 93.00 92 ASP A C 1
ATOM 691 O O . ASP A 1 92 ? -13.928 -1.199 21.680 1.00 93.00 92 ASP A O 1
ATOM 695 N N . ALA A 1 93 ? -15.147 -2.797 20.669 1.00 92.69 93 ALA A N 1
ATOM 696 C CA . ALA A 1 93 ? -14.271 -2.994 19.522 1.00 92.69 93 ALA A CA 1
ATOM 697 C C . ALA A 1 93 ? -15.049 -3.243 18.225 1.00 92.69 93 ALA A C 1
ATOM 699 O O . ALA A 1 93 ? -16.115 -3.854 18.216 1.00 92.69 93 ALA A O 1
ATOM 700 N N . VAL A 1 94 ? -14.478 -2.785 17.113 1.00 91.94 94 VAL A N 1
ATOM 701 C CA . VAL A 1 94 ? -15.033 -2.923 15.766 1.00 91.94 94 VAL A CA 1
ATOM 702 C C . VAL A 1 94 ? -13.950 -3.468 14.845 1.00 91.94 94 VAL A C 1
ATOM 704 O O . VAL A 1 94 ? -12.841 -2.937 14.791 1.00 91.94 94 VAL A O 1
ATOM 707 N N . TYR A 1 95 ? -14.271 -4.516 14.090 1.00 91.94 95 TYR A N 1
ATOM 708 C CA . TYR A 1 95 ? -13.408 -4.990 13.012 1.00 91.94 95 TYR A CA 1
ATOM 709 C C . TYR A 1 95 ? -13.557 -4.043 11.826 1.00 91.94 95 TYR A C 1
ATOM 711 O O . TYR A 1 95 ? -14.635 -3.937 11.246 1.00 91.94 95 TYR A O 1
ATOM 719 N N . SER A 1 96 ? -12.490 -3.325 11.489 1.00 86.00 96 SER A N 1
ATOM 720 C CA . SER A 1 96 ? -12.517 -2.338 10.408 1.00 86.00 96 SER A CA 1
ATOM 721 C C . SER A 1 96 ? -12.643 -3.065 9.069 1.00 86.00 96 SER A C 1
ATOM 723 O O . SER A 1 96 ? -11.677 -3.658 8.603 1.00 86.00 96 SER A O 1
ATOM 725 N N . THR A 1 97 ? -13.833 -3.055 8.465 1.00 89.94 97 THR A N 1
ATOM 726 C CA . THR A 1 97 ? -14.103 -3.582 7.109 1.00 89.94 97 THR A CA 1
ATOM 727 C C . THR A 1 97 ? -14.072 -2.496 6.038 1.00 89.94 97 THR A C 1
ATOM 729 O O . THR A 1 97 ? -14.013 -2.793 4.848 1.00 89.94 97 THR A O 1
ATOM 732 N N . GLU A 1 98 ? -14.061 -1.235 6.462 1.00 87.88 98 GLU A N 1
ATOM 733 C CA . GLU A 1 98 ? -14.030 -0.044 5.620 1.00 87.88 98 GLU A CA 1
ATOM 734 C C . GLU A 1 98 ? -12.914 0.901 6.077 1.00 87.88 98 GLU A C 1
ATOM 736 O O . GLU A 1 98 ? -12.373 0.767 7.177 1.00 87.88 98 GLU A O 1
ATOM 741 N N . HIS A 1 99 ? -12.576 1.877 5.233 1.00 87.62 99 HIS A N 1
ATOM 742 C CA . HIS A 1 99 ? -11.704 2.975 5.638 1.00 87.62 99 HIS A CA 1
ATOM 743 C C . HIS A 1 99 ? -12.399 3.823 6.706 1.00 87.62 99 HIS A C 1
ATOM 745 O O . HIS A 1 99 ? -13.404 4.475 6.431 1.00 87.62 99 HIS A O 1
ATOM 751 N N . THR A 1 100 ? -11.848 3.841 7.919 1.00 86.38 100 THR A N 1
ATOM 752 C CA . THR A 1 100 ? -12.453 4.543 9.057 1.00 86.38 100 THR A CA 1
ATOM 753 C C . THR A 1 100 ? -11.475 5.560 9.624 1.00 86.38 100 THR A C 1
ATOM 755 O O . THR A 1 100 ? -10.418 5.194 10.134 1.00 86.38 100 THR A O 1
ATOM 758 N N . ALA A 1 101 ? -11.821 6.845 9.563 1.00 86.06 101 ALA A N 1
ATOM 759 C CA . ALA A 1 101 ? -11.081 7.869 10.292 1.00 86.06 101 ALA A CA 1
ATOM 760 C C . ALA A 1 101 ? -11.331 7.703 11.793 1.00 86.06 101 ALA A C 1
ATOM 762 O O . ALA A 1 101 ? -12.484 7.616 12.218 1.00 86.06 101 ALA A O 1
ATOM 763 N N . TYR A 1 102 ? -10.268 7.664 12.598 1.00 81.69 102 TYR A N 1
ATOM 764 C CA . TYR A 1 102 ? -10.443 7.770 14.042 1.00 81.69 102 TYR A CA 1
ATOM 765 C C . TYR A 1 102 ? -10.573 9.248 14.430 1.00 81.69 102 TYR A C 1
ATOM 767 O O . TYR A 1 102 ? -10.033 10.133 13.773 1.00 81.69 102 TYR A O 1
ATOM 775 N N . LYS A 1 103 ? -11.328 9.528 15.496 1.00 80.56 103 LYS A N 1
ATOM 776 C CA . LYS A 1 103 ? -11.758 10.882 15.898 1.00 80.56 103 LYS A CA 1
ATOM 777 C C . LYS A 1 103 ? -10.631 11.905 16.083 1.00 80.56 103 LYS A C 1
ATOM 779 O O . LYS A 1 103 ? -10.860 13.106 15.972 1.00 80.56 103 LYS A O 1
ATOM 784 N N . TYR A 1 104 ? -9.439 11.441 16.432 1.00 84.44 104 TYR A N 1
ATOM 785 C CA . TYR A 1 104 ? -8.307 12.280 16.807 1.00 84.44 104 TYR A CA 1
ATOM 786 C C . TYR A 1 104 ? -7.308 12.419 15.655 1.00 84.44 104 TYR A C 1
ATOM 788 O O . TYR A 1 104 ? -7.117 11.498 14.874 1.00 84.44 104 TYR A O 1
ATOM 796 N N . ALA A 1 105 ? -6.591 13.543 15.592 1.00 85.94 105 ALA A N 1
ATOM 797 C CA . ALA A 1 105 ? -5.483 13.720 14.647 1.00 85.94 105 ALA A CA 1
ATOM 798 C C . ALA A 1 105 ? -4.206 12.962 15.061 1.00 85.94 105 ALA A C 1
ATOM 800 O O . ALA A 1 105 ? -3.234 12.954 14.321 1.00 85.94 105 ALA A O 1
ATOM 801 N N . GLN A 1 106 ? -4.202 12.321 16.230 1.00 90.44 106 GLN A N 1
ATOM 802 C CA . GLN A 1 106 ? -3.111 11.501 16.754 1.00 90.44 106 GLN A CA 1
ATOM 803 C C . GLN A 1 106 ? -3.653 10.152 17.213 1.00 90.44 106 GLN A C 1
ATOM 805 O O . GLN A 1 106 ? -4.822 10.056 17.591 1.00 90.44 106 GLN A O 1
ATOM 810 N N . GLY A 1 107 ? -2.831 9.108 17.191 1.00 91.38 107 GLY A N 1
ATOM 811 C CA . GLY A 1 107 ? -3.293 7.777 17.568 1.00 91.38 107 GLY A CA 1
ATOM 812 C C . GLY A 1 107 ? -2.186 6.850 18.037 1.00 91.38 107 GLY A C 1
ATOM 813 O O . GLY A 1 107 ? -1.036 6.971 17.615 1.00 91.38 107 GLY A O 1
ATOM 814 N N . HIS A 1 108 ? -2.560 5.907 18.902 1.00 95.31 108 HIS A N 1
ATOM 815 C CA . HIS A 1 108 ? -1.710 4.787 19.281 1.00 95.31 108 HIS A CA 1
ATOM 816 C C . HIS A 1 108 ? -2.128 3.532 18.514 1.00 95.31 108 HIS A C 1
ATOM 818 O O . HIS A 1 108 ? -3.177 2.944 18.796 1.00 95.31 108 HIS A O 1
ATOM 824 N N . CYS A 1 109 ? -1.292 3.113 17.567 1.00 95.44 109 CYS A N 1
ATOM 825 C CA . CYS A 1 109 ? -1.491 1.885 16.807 1.00 95.44 109 CYS A CA 1
ATOM 826 C C . CYS A 1 109 ? -0.632 0.767 17.386 1.00 95.44 109 CYS A C 1
ATOM 828 O O . CYS A 1 109 ? 0.560 0.948 17.618 1.00 95.44 109 CYS A O 1
ATOM 830 N N . GLN A 1 110 ? -1.229 -0.391 17.614 1.00 96.38 110 GLN A N 1
ATOM 831 C CA . GLN A 1 110 ? -0.552 -1.551 18.180 1.00 96.38 110 GLN A CA 1
ATOM 832 C C . GLN A 1 110 ? -0.345 -2.609 17.109 1.00 96.38 110 GLN A C 1
ATOM 834 O O . GLN A 1 110 ? -1.215 -2.788 16.267 1.00 96.38 110 GLN A O 1
ATOM 839 N N . VAL A 1 111 ? 0.779 -3.316 17.161 1.00 97.25 111 VAL A N 1
ATOM 840 C CA . VAL A 1 111 ? 1.081 -4.464 16.299 1.00 97.25 111 VAL A CA 1
ATOM 841 C C . VAL A 1 111 ? 1.337 -5.668 17.179 1.00 97.25 111 VAL A C 1
ATOM 843 O O . VAL A 1 111 ? 2.143 -5.585 18.104 1.00 97.25 111 VAL A O 1
ATOM 846 N N . SER A 1 112 ? 0.684 -6.787 16.880 1.00 97.25 112 SER A N 1
ATOM 847 C CA . SER A 1 112 ? 0.941 -8.079 17.519 1.00 97.25 112 SER A CA 1
ATOM 848 C C . SER A 1 112 ? 1.376 -9.108 16.481 1.00 97.25 112 SER A C 1
ATOM 850 O O . SER A 1 112 ? 0.783 -9.225 15.413 1.00 97.25 112 SER A O 1
ATOM 852 N N . SER A 1 113 ? 2.425 -9.871 16.780 1.00 96.31 113 SER A N 1
ATOM 853 C CA . SER A 1 113 ? 2.897 -10.946 15.907 1.00 96.31 113 SER A CA 1
ATOM 854 C C . SER A 1 113 ? 3.374 -12.132 16.731 1.00 96.31 113 SER A C 1
ATOM 856 O O . SER A 1 113 ? 4.234 -11.978 17.598 1.00 96.31 113 SER A O 1
ATOM 858 N N . PHE A 1 114 ? 2.833 -13.316 16.451 1.00 95.62 114 PHE A N 1
ATOM 859 C CA . PHE A 1 114 ? 3.091 -14.533 17.216 1.00 95.62 114 PHE A CA 1
ATOM 860 C C . PHE A 1 114 ? 3.754 -15.578 16.320 1.00 95.62 114 PHE A C 1
ATOM 862 O O . PHE A 1 114 ? 3.269 -15.888 15.237 1.00 95.62 114 PHE A O 1
ATOM 869 N N . GLY A 1 115 ? 4.908 -16.089 16.737 1.00 92.25 115 GLY A N 1
ATOM 870 C CA . GLY A 1 115 ? 5.592 -17.169 16.035 1.00 92.25 115 GLY A CA 1
ATOM 871 C C . GLY A 1 115 ? 5.055 -18.533 16.458 1.00 92.25 115 GLY A C 1
ATOM 872 O O . GLY A 1 115 ? 4.689 -18.726 17.616 1.00 92.25 115 GLY A O 1
ATOM 873 N N . VAL A 1 116 ? 5.101 -19.515 15.554 1.00 87.06 116 VAL A N 1
ATOM 874 C CA . VAL A 1 116 ? 4.671 -20.905 15.824 1.00 87.06 116 VAL A CA 1
ATOM 875 C C . VAL A 1 116 ? 5.396 -21.519 17.033 1.00 87.06 116 VAL A C 1
ATOM 877 O O . VAL A 1 116 ? 4.814 -22.310 17.768 1.00 87.06 116 VAL A O 1
ATOM 880 N N . GLY A 1 117 ? 6.645 -21.114 17.294 1.00 88.44 117 GLY A N 1
ATOM 881 C CA . GLY A 1 117 ? 7.418 -21.541 18.468 1.00 88.44 117 GLY A CA 1
ATOM 882 C C . GLY A 1 117 ? 6.978 -20.930 19.808 1.00 88.44 117 GLY A C 1
ATOM 883 O O . GLY A 1 117 ? 7.599 -21.217 20.825 1.00 88.44 117 GLY A O 1
ATOM 884 N N . GLY A 1 118 ? 5.949 -20.076 19.827 1.00 90.25 118 GLY A N 1
ATOM 885 C CA . GLY A 1 118 ? 5.427 -19.421 21.033 1.00 90.25 118 GLY A CA 1
ATOM 886 C C . GLY A 1 118 ? 6.063 -18.066 21.366 1.00 90.25 118 GLY A C 1
ATOM 887 O O . GLY A 1 118 ? 5.679 -17.434 22.351 1.00 90.25 118 GLY A O 1
ATOM 888 N N . THR A 1 119 ? 7.016 -17.593 20.560 1.00 94.88 119 THR A N 1
ATOM 889 C CA . THR A 1 119 ? 7.598 -16.253 20.714 1.00 94.88 119 THR A CA 1
ATOM 890 C C . THR A 1 119 ? 6.599 -15.190 20.272 1.00 94.88 119 THR A C 1
ATOM 892 O O . THR A 1 119 ? 6.184 -15.168 19.113 1.00 94.88 119 THR A O 1
ATOM 895 N N . ASN A 1 120 ? 6.270 -14.269 21.177 1.00 95.69 120 ASN A N 1
ATOM 896 C CA . ASN A 1 120 ? 5.314 -13.195 20.928 1.00 95.69 120 ASN A CA 1
ATOM 897 C C . ASN A 1 120 ? 6.029 -11.843 20.869 1.00 95.69 120 ASN A C 1
ATOM 899 O O . ASN A 1 120 ? 6.760 -11.483 21.790 1.00 95.69 120 ASN A O 1
ATOM 903 N N . GLY A 1 121 ? 5.788 -11.087 19.802 1.00 95.69 121 GLY A N 1
ATOM 904 C CA . GLY A 1 121 ? 6.201 -9.696 19.659 1.00 95.69 121 GLY A CA 1
ATOM 905 C C . GLY A 1 121 ? 4.994 -8.767 19.722 1.00 95.69 121 GLY A C 1
ATOM 906 O O . GLY A 1 121 ? 3.956 -9.048 19.121 1.00 95.69 121 GLY A O 1
ATOM 907 N N . HIS A 1 122 ? 5.137 -7.652 20.435 1.00 96.75 122 HIS A N 1
ATOM 908 C CA . HIS A 1 122 ? 4.136 -6.592 20.478 1.00 96.75 122 HIS A CA 1
ATOM 909 C C . HIS A 1 122 ? 4.819 -5.225 20.458 1.00 96.75 122 HIS A C 1
ATOM 911 O O . HIS A 1 122 ? 5.781 -5.003 21.194 1.00 96.75 122 HIS A O 1
ATOM 917 N N . ALA A 1 123 ? 4.328 -4.314 19.624 1.00 96.06 123 ALA A N 1
ATOM 918 C CA . ALA A 1 123 ? 4.868 -2.968 19.485 1.00 96.06 123 ALA A CA 1
ATOM 919 C C . ALA A 1 123 ? 3.745 -1.932 19.490 1.00 96.06 123 ALA A C 1
ATOM 921 O O . ALA A 1 123 ? 2.656 -2.181 18.975 1.00 96.06 123 ALA A O 1
ATOM 922 N N . ILE A 1 124 ? 4.035 -0.756 20.046 1.00 95.94 124 ILE A N 1
ATOM 923 C CA . ILE A 1 124 ? 3.113 0.378 20.086 1.00 95.94 124 ILE A CA 1
ATOM 924 C C . ILE A 1 124 ? 3.744 1.529 19.313 1.00 95.94 124 ILE A C 1
ATOM 926 O O . ILE A 1 124 ? 4.833 1.991 19.645 1.00 95.94 124 ILE A O 1
ATOM 930 N N . PHE A 1 125 ? 3.029 2.004 18.305 1.00 94.81 125 PHE A N 1
ATOM 931 C CA . PHE A 1 125 ? 3.346 3.189 17.530 1.00 94.81 125 PHE A CA 1
ATOM 932 C C . PHE A 1 125 ? 2.497 4.342 18.029 1.00 94.81 125 PHE A C 1
ATOM 934 O O . PHE A 1 125 ? 1.302 4.181 18.272 1.00 94.81 125 PHE A O 1
ATOM 941 N N . TRP A 1 126 ? 3.107 5.511 18.149 1.00 95.31 126 TRP A N 1
ATOM 942 C CA . TRP A 1 126 ? 2.400 6.762 18.357 1.00 95.31 126 TRP A CA 1
ATOM 943 C C . TRP A 1 126 ? 2.818 7.746 17.278 1.00 95.31 126 TRP A C 1
ATOM 945 O O . TRP A 1 126 ? 3.974 7.761 16.856 1.00 95.31 126 TRP A O 1
ATOM 955 N N . GLY A 1 127 ? 1.879 8.583 16.874 1.00 93.31 127 GLY A N 1
ATOM 956 C CA . GLY A 1 127 ? 2.179 9.775 16.110 1.00 93.31 127 GLY A CA 1
ATOM 957 C C . GLY A 1 127 ? 0.918 10.546 15.781 1.00 93.31 127 GLY A C 1
ATOM 958 O O . GLY A 1 127 ? -0.187 10.219 16.231 1.00 93.31 127 GLY A O 1
ATOM 959 N N . GLU A 1 128 ? 1.116 11.565 14.966 1.00 92.25 128 GLU A N 1
ATOM 960 C CA . GLU A 1 128 ? 0.087 12.478 14.507 1.00 92.25 128 GLU A CA 1
ATOM 961 C C . GLU A 1 128 ? -0.032 12.461 12.985 1.00 92.25 128 GLU A C 1
ATOM 963 O O . GLU A 1 128 ? 0.869 12.027 12.260 1.00 92.25 128 GLU A O 1
ATOM 968 N N . LYS A 1 129 ? -1.181 12.928 12.507 1.00 91.12 129 LYS A N 1
ATOM 969 C CA . LYS A 1 129 ? -1.509 13.059 11.098 1.00 91.12 129 LYS A CA 1
ATOM 970 C C . LYS A 1 129 ? -0.501 13.999 10.440 1.00 91.12 129 LYS A C 1
ATOM 972 O O . LYS A 1 129 ? -0.562 15.212 10.614 1.00 91.12 129 LYS A O 1
ATOM 977 N N . ALA A 1 130 ? 0.402 13.425 9.656 1.00 87.50 130 ALA A N 1
ATOM 978 C CA . ALA A 1 130 ? 1.407 14.166 8.900 1.00 87.50 130 ALA A CA 1
ATOM 979 C C . ALA A 1 130 ? 0.887 14.616 7.525 1.00 87.50 130 ALA A C 1
ATOM 981 O O . ALA A 1 130 ? 1.420 15.547 6.924 1.00 87.50 130 ALA A O 1
ATOM 982 N N . GLN A 1 131 ? -0.144 13.946 7.003 1.00 74.56 131 GLN A N 1
ATOM 983 C CA . GLN A 1 131 ? -0.730 14.282 5.709 1.00 74.56 131 GLN A CA 1
ATOM 984 C C . GLN A 1 131 ? -1.711 15.453 5.856 1.00 74.56 131 GLN A C 1
ATOM 986 O O . GLN A 1 131 ? -2.666 15.346 6.631 1.00 74.56 131 GLN A O 1
ATOM 991 N N . PRO A 1 132 ? -1.521 16.563 5.120 1.00 69.62 132 PRO A N 1
ATOM 992 C CA . PRO A 1 132 ? -2.465 17.669 5.146 1.00 69.62 132 PRO A CA 1
ATOM 993 C C . PRO A 1 132 ? -3.821 17.207 4.612 1.00 69.62 132 PRO A C 1
ATOM 995 O O . PRO A 1 132 ? -3.895 16.349 3.728 1.00 69.62 132 PRO A O 1
ATOM 998 N N . ASP A 1 133 ? -4.902 17.793 5.124 1.00 70.69 133 ASP A N 1
ATOM 999 C CA . ASP A 1 133 ? -6.218 17.568 4.537 1.00 70.69 133 ASP A CA 1
ATOM 1000 C C . ASP A 1 133 ? -6.196 17.932 3.053 1.00 70.69 133 ASP A C 1
ATOM 1002 O O . ASP A 1 133 ? -5.764 19.016 2.647 1.00 70.69 133 ASP A O 1
ATOM 1006 N N . VAL A 1 134 ? -6.630 16.985 2.223 1.00 71.44 134 VAL A N 1
ATOM 1007 C CA . VAL A 1 134 ? -6.721 17.208 0.788 1.00 71.44 134 VAL A CA 1
ATOM 1008 C C . VAL A 1 134 ? -7.855 18.197 0.561 1.00 71.44 134 VAL A C 1
ATOM 1010 O O . VAL A 1 134 ? -9.023 17.878 0.767 1.00 71.44 134 VAL A O 1
ATOM 1013 N N . ASP A 1 135 ? -7.518 19.402 0.106 1.00 82.31 135 ASP A N 1
ATOM 1014 C CA . ASP A 1 135 ? -8.511 20.360 -0.368 1.00 82.31 135 ASP A CA 1
ATOM 1015 C C . ASP A 1 135 ? -9.156 19.814 -1.653 1.00 82.31 135 ASP A C 1
ATOM 1017 O O . ASP A 1 135 ? -8.663 20.008 -2.772 1.00 82.31 135 ASP A O 1
ATOM 1021 N N . PHE A 1 136 ? -10.263 19.091 -1.478 1.00 82.19 136 PHE A N 1
ATOM 1022 C CA . PHE A 1 136 ? -11.034 18.503 -2.567 1.00 82.19 136 PHE A CA 1
ATOM 1023 C C . PHE A 1 136 ? -11.497 19.555 -3.571 1.00 82.19 136 PHE A C 1
ATOM 1025 O O . PHE A 1 136 ? -11.525 19.269 -4.767 1.00 82.19 136 PHE A O 1
ATOM 1032 N N . ARG A 1 137 ? -11.788 20.785 -3.125 1.00 83.88 137 ARG A N 1
ATOM 1033 C CA . ARG A 1 137 ? -12.150 21.885 -4.022 1.00 83.88 137 ARG A CA 1
ATOM 1034 C C . ARG A 1 137 ? -10.965 22.244 -4.907 1.00 83.88 137 ARG A C 1
ATOM 1036 O O . ARG A 1 137 ? -11.136 22.367 -6.116 1.00 83.88 137 ARG A O 1
ATOM 1043 N N . ARG A 1 138 ? -9.757 22.343 -4.350 1.00 83.50 138 ARG A N 1
ATOM 1044 C CA . ARG A 1 138 ? -8.537 22.599 -5.132 1.00 83.50 138 ARG A CA 1
ATOM 1045 C C . ARG A 1 138 ? -8.232 21.474 -6.120 1.00 83.50 138 ARG A C 1
ATOM 1047 O O . ARG A 1 138 ? -7.875 21.758 -7.262 1.00 83.50 138 ARG A O 1
ATOM 1054 N N . VAL A 1 139 ? -8.371 20.211 -5.711 1.00 84.81 139 VAL A N 1
ATOM 1055 C CA . VAL A 1 139 ? -8.168 19.051 -6.602 1.00 84.81 139 VAL A CA 1
ATOM 1056 C C . VAL A 1 139 ? -9.202 19.040 -7.729 1.00 84.81 139 VAL A C 1
ATOM 1058 O O . VAL A 1 139 ? -8.838 18.884 -8.893 1.00 84.81 139 VAL A O 1
ATOM 1061 N N . PHE A 1 140 ? -10.472 19.269 -7.401 1.00 85.50 140 PHE A N 1
ATOM 1062 C CA . PHE A 1 140 ? -11.565 19.353 -8.364 1.00 85.50 140 PHE A CA 1
ATOM 1063 C C . PHE A 1 140 ? -11.373 20.505 -9.355 1.00 85.50 140 PHE A C 1
ATOM 1065 O O . PHE A 1 140 ? -11.427 20.285 -10.561 1.00 85.50 140 PHE A O 1
ATOM 1072 N N . LEU A 1 141 ? -11.053 21.710 -8.872 1.00 88.38 141 LEU A N 1
ATOM 1073 C CA . LEU A 1 141 ? -10.764 22.866 -9.724 1.00 88.38 141 LEU A CA 1
ATOM 1074 C C . LEU A 1 141 ? -9.565 22.608 -10.634 1.00 88.38 141 LEU A C 1
ATOM 1076 O O . LEU A 1 141 ? -9.618 22.927 -11.816 1.00 88.38 141 LEU A O 1
ATOM 1080 N N . ARG A 1 142 ? -8.500 21.978 -10.124 1.00 84.94 142 ARG A N 1
ATOM 1081 C CA . ARG A 1 142 ? -7.356 21.574 -10.951 1.00 84.94 142 ARG A CA 1
ATOM 1082 C C . ARG A 1 142 ? -7.771 20.573 -12.032 1.00 84.94 142 ARG A C 1
ATOM 1084 O O . ARG A 1 142 ? -7.267 20.668 -13.145 1.00 84.94 142 ARG A O 1
ATOM 1091 N N . LYS A 1 143 ? -8.673 19.636 -11.723 1.00 85.12 143 LYS A N 1
ATOM 1092 C CA . LYS A 1 143 ? -9.214 18.683 -12.701 1.00 85.12 143 LYS A CA 1
ATOM 1093 C C . LYS A 1 143 ? -10.046 19.392 -13.770 1.00 85.12 143 LYS A C 1
ATOM 1095 O O . LYS A 1 143 ? -9.853 19.089 -14.935 1.00 85.12 143 LYS A O 1
ATOM 1100 N N . ILE A 1 144 ? -10.896 20.351 -13.394 1.00 84.62 144 ILE A N 1
ATOM 1101 C CA . ILE A 1 144 ? -11.677 21.164 -14.342 1.00 84.62 144 ILE A CA 1
ATOM 1102 C C . ILE A 1 144 ? -10.761 22.008 -15.227 1.00 84.62 144 ILE A C 1
ATOM 1104 O O . ILE A 1 144 ? -10.913 21.989 -16.438 1.00 84.62 144 ILE A O 1
ATOM 1108 N N . MET A 1 145 ? -9.784 22.713 -14.651 1.00 82.88 145 MET A N 1
ATOM 1109 C CA . MET A 1 145 ? -8.858 23.547 -15.428 1.00 82.88 145 MET A CA 1
ATOM 1110 C C . MET A 1 145 ? -7.995 22.736 -16.401 1.00 82.88 145 MET A C 1
ATOM 1112 O O . MET A 1 145 ? -7.526 23.277 -17.394 1.00 82.88 145 MET A O 1
ATOM 1116 N N . LYS A 1 146 ? -7.757 21.453 -16.102 1.00 79.69 146 LYS A N 1
ATOM 1117 C CA . LYS A 1 146 ? -7.059 20.514 -16.991 1.00 79.69 146 LYS A CA 1
ATOM 1118 C C . LYS A 1 146 ? -7.998 19.716 -17.893 1.00 79.69 146 LYS A C 1
ATOM 1120 O O . LYS A 1 146 ? -7.504 18.964 -18.729 1.00 79.69 146 LYS A O 1
ATOM 1125 N N . ALA A 1 147 ? -9.310 19.800 -17.689 1.00 78.38 147 ALA A N 1
ATOM 1126 C CA . ALA A 1 147 ? -10.255 19.099 -18.536 1.00 78.38 147 ALA A CA 1
ATOM 1127 C C . ALA A 1 147 ? -10.193 19.732 -19.924 1.00 78.38 147 ALA A C 1
ATOM 1129 O O . ALA A 1 147 ? -10.179 20.957 -20.057 1.00 78.38 147 ALA A O 1
ATOM 1130 N N . THR A 1 148 ? -10.137 18.894 -20.953 1.00 73.94 148 THR A N 1
ATOM 1131 C CA . THR A 1 148 ? -10.315 19.362 -22.321 1.00 73.94 148 THR A CA 1
ATOM 1132 C C . THR A 1 148 ? -11.662 20.080 -22.430 1.00 73.94 148 THR A C 1
ATOM 1134 O O . THR A 1 148 ? -12.627 19.652 -21.783 1.00 73.94 148 THR A O 1
ATOM 1137 N N . PRO A 1 149 ? -11.741 21.185 -23.196 1.00 72.12 149 PRO A N 1
ATOM 1138 C CA . PRO A 1 149 ? -12.999 21.880 -23.414 1.00 72.12 149 PRO A CA 1
ATOM 1139 C C . PRO A 1 149 ? -14.078 20.880 -23.848 1.00 72.12 149 PRO A C 1
ATOM 1141 O O . PRO A 1 149 ? -13.790 20.021 -24.688 1.00 72.12 149 PRO A O 1
ATOM 1144 N N . PRO A 1 150 ? -15.294 20.944 -23.279 1.00 64.50 150 PRO A N 1
ATOM 1145 C CA . PRO A 1 150 ? -16.376 20.099 -23.748 1.00 64.50 150 PRO A CA 1
ATOM 1146 C C . PRO A 1 150 ? -16.605 20.396 -25.229 1.00 64.50 150 PRO A C 1
ATOM 1148 O O . PRO A 1 150 ? -16.716 21.555 -25.629 1.00 64.50 150 PRO A O 1
ATOM 1151 N N . ILE A 1 151 ? -16.648 19.344 -26.042 1.00 64.88 151 ILE A N 1
ATOM 1152 C CA . ILE A 1 151 ? -17.009 19.464 -27.449 1.00 64.88 151 ILE A CA 1
ATOM 1153 C C . ILE A 1 151 ? -18.485 19.851 -27.493 1.00 64.88 151 ILE A C 1
ATOM 1155 O O . ILE A 1 151 ? -19.347 19.064 -27.105 1.00 64.88 151 ILE A O 1
ATOM 1159 N N . VAL A 1 152 ? -18.766 21.077 -27.924 1.00 58.25 152 VAL A N 1
ATOM 1160 C CA . VAL A 1 152 ? -20.127 21.545 -28.180 1.00 58.25 152 VAL A CA 1
ATOM 1161 C C . VAL A 1 152 ? -20.379 21.378 -29.673 1.00 58.25 152 VAL A C 1
ATOM 1163 O O . VAL A 1 152 ? -19.737 22.037 -30.486 1.00 58.25 152 VAL A O 1
ATOM 1166 N N . THR A 1 153 ? -21.274 20.463 -30.036 1.00 55.88 153 THR A N 1
ATOM 1167 C CA . THR A 1 153 ? -21.778 20.334 -31.406 1.00 55.88 153 THR A CA 1
ATOM 1168 C C . THR A 1 153 ? -22.917 21.331 -31.596 1.00 55.88 153 THR A C 1
ATOM 1170 O O . THR A 1 153 ? -23.899 21.302 -30.853 1.00 55.88 153 THR A O 1
ATOM 1173 N N . GLU A 1 154 ? -22.800 22.233 -32.568 1.00 57.94 154 GLU A N 1
ATOM 1174 C CA . GLU A 1 154 ? -23.930 23.061 -32.985 1.00 57.94 154 GLU A CA 1
ATOM 1175 C C . GLU A 1 154 ? -24.796 22.267 -33.962 1.00 57.94 154 GLU A C 1
ATOM 1177 O O . GLU A 1 154 ? -24.335 21.882 -35.032 1.00 57.94 154 GLU A O 1
ATOM 1182 N N . GLY A 1 155 ? -26.058 22.034 -33.598 1.00 53.34 155 GLY A N 1
ATOM 1183 C CA . GLY A 1 155 ? -27.062 21.542 -34.540 1.00 53.34 155 GLY A CA 1
ATOM 1184 C C . GLY A 1 155 ? -27.962 20.448 -33.980 1.00 53.34 155 GLY A C 1
ATOM 1185 O O . GLY A 1 155 ? -27.515 19.351 -33.683 1.00 53.34 155 GLY A O 1
ATOM 1186 N N . ALA A 1 156 ? -29.258 20.761 -33.933 1.00 54.62 156 ALA A N 1
ATOM 1187 C CA . ALA A 1 156 ? -30.397 19.868 -33.710 1.00 54.62 156 ALA A CA 1
ATOM 1188 C C . ALA A 1 156 ? -30.633 19.315 -32.288 1.00 54.62 156 ALA A C 1
ATOM 1190 O O . ALA A 1 156 ? -29.735 18.964 -31.532 1.00 54.62 156 ALA A O 1
ATOM 1191 N N . THR A 1 157 ? -31.918 19.202 -31.942 1.00 59.22 157 THR A N 1
ATOM 1192 C CA . THR A 1 157 ? -32.450 18.511 -30.754 1.00 59.22 157 THR A CA 1
ATOM 1193 C C . THR A 1 157 ? -32.315 16.987 -30.826 1.00 59.22 157 THR A C 1
ATOM 1195 O O . THR A 1 157 ? -32.579 16.318 -29.830 1.00 59.22 157 THR A O 1
ATOM 1198 N N . ASP A 1 158 ? -31.936 16.446 -31.986 1.00 58.38 158 ASP A N 1
ATOM 1199 C CA . ASP A 1 158 ? -31.730 15.019 -32.223 1.00 58.38 158 ASP A CA 1
ATOM 1200 C C . ASP A 1 158 ? -30.232 14.665 -32.102 1.00 58.38 158 ASP A C 1
ATOM 1202 O O . ASP A 1 158 ? -29.439 15.114 -32.935 1.00 58.38 158 ASP A O 1
ATOM 1206 N N . PRO A 1 159 ? -29.833 13.851 -31.104 1.00 60.03 159 PRO A N 1
ATOM 1207 C CA . PRO A 1 159 ? -28.450 13.412 -30.918 1.00 60.03 159 PRO A CA 1
ATOM 1208 C C . PRO A 1 159 ? -27.855 12.651 -32.109 1.00 60.03 159 PRO A C 1
ATOM 1210 O O . PRO A 1 159 ? -26.635 12.558 -32.213 1.00 60.03 159 PRO A O 1
ATOM 1213 N N . ALA A 1 160 ? -28.683 12.094 -33.001 1.00 59.59 160 ALA A N 1
ATOM 1214 C CA . ALA A 1 160 ? -28.215 11.372 -34.184 1.00 59.59 160 ALA A CA 1
ATOM 1215 C C . ALA A 1 160 ? -27.623 12.288 -35.272 1.00 59.59 160 ALA A C 1
ATOM 1217 O O . ALA A 1 160 ? -26.991 11.790 -36.199 1.00 59.59 160 ALA A O 1
ATOM 1218 N N . LEU A 1 161 ? -27.828 13.607 -35.168 1.00 55.66 161 LEU A N 1
ATOM 1219 C CA . LEU A 1 161 ? -27.343 14.612 -36.123 1.00 55.66 161 LEU A CA 1
ATOM 1220 C C . LEU A 1 161 ? -26.136 15.404 -35.594 1.00 55.66 161 LEU A C 1
ATOM 1222 O O . LEU A 1 161 ? -25.689 16.356 -36.233 1.00 55.66 161 LEU A O 1
ATOM 1226 N N . TRP A 1 162 ? -25.617 15.037 -34.419 1.00 63.75 162 TRP A N 1
ATOM 1227 C CA . TRP A 1 162 ? -24.473 15.690 -33.785 1.00 63.75 162 TRP A CA 1
ATOM 1228 C C . TRP A 1 162 ? -23.161 15.203 -34.400 1.00 63.75 162 TRP A C 1
ATOM 1230 O O . TRP A 1 162 ? -22.372 14.512 -33.755 1.00 63.75 162 TRP A O 1
ATOM 1240 N N . ASP A 1 163 ? -22.913 15.575 -35.653 1.00 58.31 163 ASP A N 1
ATOM 1241 C CA . ASP A 1 163 ? -21.621 15.321 -36.280 1.00 58.31 163 ASP A CA 1
ATOM 1242 C C . ASP A 1 163 ? -20.614 16.390 -35.858 1.00 58.31 163 ASP A C 1
ATOM 1244 O O . ASP A 1 163 ? -20.770 17.588 -36.107 1.00 58.31 163 ASP A O 1
ATOM 1248 N N . TYR A 1 164 ? -19.545 15.945 -35.202 1.00 61.91 164 TYR A N 1
ATOM 1249 C CA . TYR A 1 164 ? -18.425 16.801 -34.848 1.00 61.91 164 TYR A CA 1
ATOM 1250 C C . TYR A 1 164 ? -17.653 17.213 -36.106 1.00 61.91 164 TYR A C 1
ATOM 1252 O O . TYR A 1 164 ? -17.016 16.382 -36.748 1.00 61.91 164 TYR A O 1
ATOM 1260 N N . ARG A 1 165 ? -17.689 18.508 -36.443 1.00 60.91 165 ARG A N 1
ATOM 1261 C CA . ARG A 1 165 ? -17.024 19.075 -37.635 1.00 60.91 165 ARG A CA 1
ATOM 1262 C C . ARG A 1 165 ? -15.729 19.845 -37.329 1.00 60.91 165 ARG A C 1
ATOM 1264 O O . ARG A 1 165 ? -15.265 20.627 -38.151 1.00 60.91 165 ARG A O 1
ATOM 1271 N N . GLY A 1 166 ? -15.167 19.669 -36.131 1.00 65.19 166 GLY A N 1
ATOM 1272 C CA . GLY A 1 166 ? -13.913 20.302 -35.701 1.00 65.19 166 GLY A CA 1
ATOM 1273 C C . GLY A 1 166 ? -12.666 19.443 -35.956 1.00 65.19 166 GLY A C 1
ATOM 1274 O O . GLY A 1 166 ? -12.753 18.350 -36.510 1.00 65.19 166 GLY A O 1
ATOM 1275 N N . LEU A 1 167 ? -11.497 19.934 -35.528 1.00 64.38 167 LEU A N 1
ATOM 1276 C CA . LEU A 1 167 ? -10.255 19.146 -35.485 1.00 64.38 167 LEU A CA 1
ATOM 1277 C C . LEU A 1 167 ? -10.434 17.902 -34.614 1.00 64.38 167 LEU A C 1
ATOM 1279 O O . LEU A 1 167 ? -10.948 18.039 -33.517 1.00 64.38 167 LEU A O 1
ATOM 1283 N N . ASP A 1 168 ? -9.942 16.733 -35.036 1.00 64.75 168 ASP A N 1
ATOM 1284 C CA . ASP A 1 168 ? -9.994 15.495 -34.238 1.00 64.75 168 ASP A CA 1
ATOM 1285 C C . ASP A 1 168 ? -9.708 15.766 -32.744 1.00 64.75 168 ASP A C 1
ATOM 1287 O O . ASP A 1 168 ? -8.718 16.407 -32.390 1.00 64.75 168 ASP A O 1
ATOM 1291 N N . TYR A 1 169 ? -10.569 15.270 -31.849 1.00 63.03 169 TYR A N 1
ATOM 1292 C CA . TYR A 1 169 ? -10.431 15.436 -30.397 1.00 63.03 169 TYR A CA 1
ATOM 1293 C C . TYR A 1 169 ? -9.126 14.842 -29.838 1.00 63.03 169 TYR A C 1
ATOM 1295 O O . TYR A 1 169 ? -8.767 15.093 -28.685 1.00 63.03 169 TYR A O 1
ATOM 1303 N N . LYS A 1 170 ? -8.427 14.041 -30.646 1.00 63.00 170 LYS A N 1
ATOM 1304 C CA . LYS A 1 170 ? -7.097 13.485 -30.384 1.00 63.00 170 LYS A CA 1
ATOM 1305 C C . LYS A 1 170 ? -5.949 14.349 -30.914 1.00 63.00 170 LYS A C 1
ATOM 1307 O O . LYS A 1 170 ? -4.804 13.907 -30.848 1.00 63.00 170 LYS A O 1
ATOM 1312 N N . ALA A 1 171 ? -6.217 15.536 -31.454 1.00 66.56 171 ALA A N 1
ATOM 1313 C CA . ALA A 1 171 ? -5.184 16.440 -31.937 1.00 66.56 171 ALA A CA 1
ATOM 1314 C C . ALA A 1 171 ? -4.234 16.856 -30.803 1.00 66.56 171 ALA A C 1
ATOM 1316 O O . ALA A 1 171 ? -4.657 17.243 -29.712 1.00 66.56 171 ALA A O 1
ATOM 1317 N N . THR A 1 172 ? -2.934 16.785 -31.075 1.00 61.19 172 THR A N 1
ATOM 1318 C CA . THR A 1 172 ? -1.860 17.125 -30.136 1.00 61.19 172 THR A CA 1
ATOM 1319 C C . THR A 1 172 ? -1.021 18.293 -30.653 1.00 61.19 172 THR A C 1
ATOM 1321 O O . THR A 1 172 ? -1.034 18.614 -31.841 1.00 61.19 172 THR A O 1
ATOM 1324 N N . MET A 1 173 ? -0.294 18.970 -29.757 1.00 53.03 173 MET A N 1
ATOM 1325 C CA . MET A 1 173 ? 0.632 20.034 -30.160 1.00 53.03 173 MET A CA 1
ATOM 1326 C C . MET A 1 173 ? 1.718 19.473 -31.089 1.00 53.03 173 MET A C 1
ATOM 1328 O O . MET A 1 173 ? 2.456 18.577 -30.689 1.00 53.03 173 MET A O 1
ATOM 1332 N N . GLY A 1 174 ? 1.822 20.034 -32.297 1.00 61.56 174 GLY A N 1
ATOM 1333 C CA . GLY A 1 174 ? 2.768 19.611 -33.338 1.00 61.56 174 GLY A CA 1
ATOM 1334 C C . GLY A 1 174 ? 2.127 18.870 -34.516 1.00 61.56 174 GLY A C 1
ATOM 1335 O O . GLY A 1 174 ? 2.785 18.694 -35.535 1.00 61.56 174 GLY A O 1
ATOM 1336 N N . ASP A 1 175 ? 0.854 18.481 -34.412 1.00 68.69 175 ASP A N 1
ATOM 1337 C CA . ASP A 1 175 ? 0.122 17.885 -35.529 1.00 68.69 175 ASP A CA 1
ATOM 1338 C C . ASP A 1 175 ? -0.193 18.928 -36.618 1.00 68.69 175 ASP A C 1
ATOM 1340 O O . ASP A 1 175 ? -0.775 19.979 -36.335 1.00 68.69 175 ASP A O 1
ATOM 1344 N N . SER A 1 176 ? 0.129 18.604 -37.872 1.00 71.88 176 SER A N 1
ATOM 1345 C CA . SER A 1 176 ? -0.269 19.382 -39.051 1.00 71.88 176 SER A CA 1
ATOM 1346 C C . SER A 1 176 ? -1.569 18.835 -39.641 1.00 71.88 176 SER A C 1
ATOM 1348 O O . SER A 1 176 ? -1.753 17.623 -39.759 1.00 71.88 176 SER A O 1
ATOM 1350 N N . TYR A 1 177 ? -2.484 19.727 -40.022 1.00 76.75 177 TYR A N 1
ATOM 1351 C CA . TYR A 1 177 ? -3.762 19.372 -40.642 1.00 76.75 177 TYR A CA 1
ATOM 1352 C C . TYR A 1 177 ? -3.958 20.163 -41.928 1.00 76.75 177 TYR A C 1
ATOM 1354 O O . TYR A 1 177 ? -3.712 21.371 -41.973 1.00 76.75 177 TYR A O 1
ATOM 1362 N N . LYS A 1 178 ? -4.482 19.493 -42.950 1.00 79.38 178 LYS A N 1
ATOM 1363 C CA . LYS A 1 178 ? -5.008 20.126 -44.149 1.00 79.38 178 LYS A CA 1
ATOM 1364 C C . LYS A 1 178 ? -6.465 20.511 -43.902 1.00 79.38 178 LYS A C 1
ATOM 1366 O O . LYS A 1 178 ? -7.288 19.667 -43.555 1.00 79.38 178 LYS A O 1
ATOM 1371 N N . VAL A 1 179 ? -6.771 21.794 -44.070 1.00 81.19 179 VAL A N 1
ATOM 1372 C CA . VAL A 1 179 ? -8.135 22.323 -43.950 1.00 81.19 179 VAL A CA 1
ATOM 1373 C C . VAL A 1 179 ? -8.770 22.345 -45.336 1.00 81.19 179 VAL A C 1
ATOM 1375 O O . VAL A 1 179 ? -8.262 23.017 -46.237 1.00 81.19 179 VAL A O 1
ATOM 1378 N N . CYS A 1 180 ? -9.868 21.616 -45.508 1.00 74.75 180 CYS A N 1
ATOM 1379 C CA . CYS A 1 180 ? -10.632 21.561 -46.748 1.00 74.75 180 CYS A CA 1
ATOM 1380 C C . CYS A 1 180 ? -11.932 22.354 -46.579 1.00 74.75 180 CYS A C 1
ATOM 1382 O O . CYS A 1 180 ? -12.671 22.164 -45.614 1.00 74.75 180 CYS A O 1
ATOM 1384 N N . LEU A 1 181 ? -12.187 23.269 -47.514 1.00 80.44 181 LEU A N 1
ATOM 1385 C CA . LEU A 1 181 ? -13.396 24.085 -47.570 1.00 80.44 181 LEU A CA 1
ATOM 1386 C C . LEU A 1 181 ? -14.158 23.694 -48.834 1.00 80.44 181 LEU A C 1
ATOM 1388 O O . LEU A 1 181 ? -13.706 23.984 -49.941 1.00 80.44 181 LEU A O 1
ATOM 1392 N N . GLU A 1 182 ? -15.292 23.027 -48.667 1.00 75.06 182 GLU A N 1
ATOM 1393 C CA . GLU A 1 182 ? -16.171 22.635 -49.766 1.00 75.06 182 GLU A CA 1
ATOM 1394 C C . GLU A 1 182 ? -17.480 23.411 -49.684 1.00 75.06 182 GLU A C 1
ATOM 1396 O O . GLU A 1 182 ? -17.997 23.671 -48.600 1.00 75.06 182 GLU A O 1
ATOM 1401 N N . LYS A 1 183 ? -18.010 23.809 -50.840 1.00 78.31 183 LYS A N 1
ATOM 1402 C CA . LYS A 1 183 ? -19.285 24.513 -50.940 1.00 78.31 183 LYS A CA 1
ATOM 1403 C C . LYS A 1 183 ? -20.218 23.696 -51.806 1.00 78.31 183 LYS A C 1
ATOM 1405 O O . LYS A 1 183 ? -19.929 23.507 -52.989 1.00 78.31 183 LYS A O 1
ATOM 1410 N N . ASP A 1 184 ? -21.314 23.226 -51.224 1.00 73.25 184 ASP A N 1
ATOM 1411 C CA . ASP A 1 184 ? -22.302 22.451 -51.963 1.00 73.25 184 ASP A CA 1
ATOM 1412 C C . ASP A 1 184 ? -22.990 23.371 -52.993 1.00 73.25 184 ASP A C 1
ATOM 1414 O O . ASP A 1 184 ? -23.609 24.378 -52.624 1.00 73.25 184 ASP A O 1
ATOM 1418 N N . PRO A 1 185 ? -22.878 23.074 -54.300 1.00 68.31 185 PRO A N 1
ATOM 1419 C CA . PRO A 1 185 ? -23.418 23.924 -55.352 1.00 68.31 185 PRO A CA 1
ATOM 1420 C C . PRO A 1 185 ? -24.956 23.957 -55.402 1.00 68.31 185 PRO A C 1
ATOM 1422 O O . PRO A 1 185 ? -25.504 24.841 -56.060 1.00 68.31 185 PRO A O 1
ATOM 1425 N N . LEU A 1 186 ? -25.659 23.028 -54.743 1.00 68.88 186 LEU A N 1
ATOM 1426 C CA . LEU A 1 186 ? -27.125 22.950 -54.745 1.00 68.88 186 LEU A CA 1
ATOM 1427 C C . LEU A 1 186 ? -27.762 23.639 -53.533 1.00 68.88 186 LEU A C 1
ATOM 1429 O O . LEU A 1 186 ? -28.801 24.284 -53.679 1.00 68.88 186 LEU A O 1
ATOM 1433 N N . THR A 1 187 ? -27.159 23.515 -52.351 1.00 70.69 187 THR A N 1
ATOM 1434 C CA . THR A 1 187 ? -27.693 24.080 -51.096 1.00 70.69 187 THR A CA 1
ATOM 1435 C C . THR A 1 187 ? -27.017 25.392 -50.699 1.00 70.69 187 THR A C 1
ATOM 1437 O O . THR A 1 187 ? -27.567 26.152 -49.903 1.00 70.69 187 THR A O 1
ATOM 1440 N N . GLY A 1 188 ? -25.844 25.690 -51.271 1.00 72.75 188 GLY A N 1
ATOM 1441 C CA . GLY A 1 188 ? -25.021 26.848 -50.920 1.00 72.75 188 GLY A CA 1
ATOM 1442 C C . GLY A 1 188 ? -24.313 26.718 -49.570 1.00 72.75 188 GLY A C 1
ATOM 1443 O O . GLY A 1 188 ? -23.685 27.684 -49.134 1.00 72.75 188 GLY A O 1
ATOM 1444 N N . GLU A 1 189 ? -24.417 25.557 -48.921 1.00 68.94 189 GLU A N 1
ATOM 1445 C CA . GLU A 1 189 ? -23.847 25.281 -47.607 1.00 68.94 189 GLU A CA 1
ATOM 1446 C C . GLU A 1 189 ? -22.323 25.133 -47.704 1.00 68.94 189 GLU A C 1
ATOM 1448 O O . GLU A 1 189 ? -21.801 24.451 -48.589 1.00 68.94 189 GLU A O 1
ATOM 1453 N N . GLU A 1 190 ? -21.602 25.813 -46.814 1.00 73.81 190 GLU A N 1
ATOM 1454 C CA . GLU A 1 190 ? -20.141 25.776 -46.742 1.00 73.81 190 GLU A CA 1
ATOM 1455 C C . GLU A 1 190 ? -19.722 24.798 -45.643 1.00 73.81 190 GLU A C 1
ATOM 1457 O O . GLU A 1 190 ? -20.038 24.982 -44.467 1.00 73.81 190 GLU A O 1
ATOM 1462 N N . THR A 1 191 ? -19.013 23.741 -46.025 1.00 68.81 191 THR A N 1
ATOM 1463 C CA . THR A 1 191 ? -18.519 22.707 -45.119 1.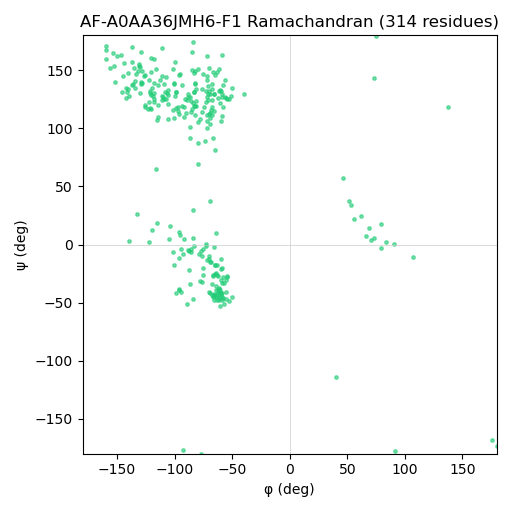00 68.81 191 THR A CA 1
ATOM 1464 C C . THR A 1 191 ? -17.011 22.807 -44.956 1.00 68.81 191 THR A C 1
ATOM 1466 O O . THR A 1 191 ? -16.270 22.883 -45.936 1.00 68.81 191 THR A O 1
ATOM 1469 N N . VAL A 1 192 ? -16.560 22.778 -43.702 1.00 73.44 192 VAL A N 1
ATOM 1470 C CA . VAL A 1 192 ? -15.143 22.733 -43.326 1.00 73.44 192 VAL A CA 1
ATOM 1471 C C . VAL A 1 192 ? -14.817 21.329 -42.828 1.00 73.44 192 VAL A C 1
ATOM 1473 O O . VAL A 1 192 ? -15.528 20.808 -41.969 1.00 73.44 192 VAL A O 1
ATOM 1476 N N . SER A 1 193 ? -13.745 20.726 -43.336 1.00 74.94 193 SER A N 1
ATOM 1477 C CA . SER A 1 193 ? -13.212 19.453 -42.844 1.00 74.94 193 SER A CA 1
ATOM 1478 C C . SER A 1 193 ? -11.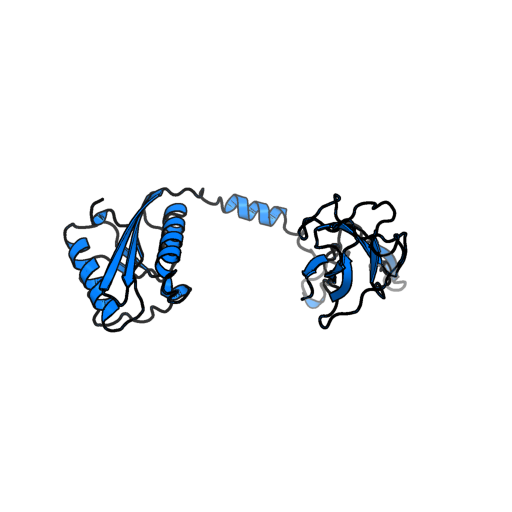703 19.538 -42.603 1.00 74.94 193 SER A C 1
ATOM 1480 O O . SER A 1 193 ? -10.999 20.365 -43.188 1.00 74.94 193 SER A O 1
ATOM 1482 N N . PHE A 1 194 ? -11.208 18.700 -41.691 1.00 76.56 194 PHE A N 1
ATOM 1483 C CA . PHE A 1 194 ? -9.806 18.662 -41.277 1.00 76.56 194 PHE A CA 1
ATOM 1484 C C . PHE A 1 194 ? -9.240 17.266 -41.539 1.00 76.56 194 PHE A C 1
ATOM 1486 O O . PHE A 1 194 ? -9.678 16.294 -40.927 1.00 76.56 194 PHE A O 1
ATOM 1493 N N . GLU A 1 195 ? -8.242 17.162 -42.413 1.00 73.50 195 GLU A N 1
ATOM 1494 C CA . GLU A 1 195 ? -7.507 15.920 -42.667 1.00 73.50 195 GLU A CA 1
ATOM 1495 C C . GLU A 1 195 ? -6.127 16.009 -42.014 1.00 73.50 195 GLU A C 1
ATOM 1497 O O . GLU A 1 195 ? -5.350 16.917 -42.313 1.00 73.50 195 GLU A O 1
ATOM 1502 N N . LYS A 1 196 ? -5.804 15.088 -41.099 1.00 72.62 196 LYS A N 1
ATOM 1503 C CA . LYS A 1 196 ? -4.484 15.061 -40.454 1.00 72.62 196 LYS A CA 1
ATOM 1504 C C . LYS A 1 196 ? -3.416 14.697 -41.482 1.00 72.62 196 LYS A C 1
ATOM 1506 O O . LYS A 1 196 ? -3.494 13.630 -42.091 1.00 72.62 196 LYS A O 1
ATOM 1511 N N . GLU A 1 197 ? -2.395 15.537 -41.634 1.00 69.56 197 GLU A N 1
ATOM 1512 C CA . GLU A 1 197 ? -1.211 15.160 -42.398 1.00 69.56 197 GLU A CA 1
ATOM 1513 C C . GLU A 1 197 ? -0.461 14.088 -41.608 1.00 69.56 197 GLU A C 1
ATOM 1515 O O . GLU A 1 197 ? 0.117 14.338 -40.549 1.00 69.56 197 GLU A O 1
ATOM 1520 N N . GLN A 1 198 ? -0.503 12.854 -42.104 1.00 58.06 198 GLN A N 1
ATOM 1521 C CA . GLN A 1 198 ? 0.339 11.799 -41.568 1.00 58.06 198 GLN A CA 1
ATOM 1522 C C . GLN A 1 198 ? 1.773 12.085 -42.005 1.00 58.06 198 GLN A C 1
ATOM 1524 O O . GLN A 1 198 ? 2.130 11.883 -43.168 1.00 58.06 198 GLN A O 1
ATOM 1529 N N . VAL A 1 199 ? 2.606 12.544 -41.070 1.00 53.97 199 VAL A N 1
ATOM 1530 C CA . VAL A 1 199 ? 4.055 12.445 -41.234 1.00 53.97 199 VAL A CA 1
ATOM 1531 C C . VAL A 1 199 ? 4.345 10.955 -41.385 1.00 53.97 199 VAL A C 1
ATOM 1533 O O . VAL A 1 199 ? 4.137 10.182 -40.448 1.00 53.97 199 VAL A O 1
ATOM 1536 N N . LYS A 1 200 ? 4.758 10.536 -42.585 1.00 45.09 200 LYS A N 1
ATOM 1537 C CA . LYS A 1 200 ? 5.345 9.215 -42.807 1.00 45.09 200 LYS A CA 1
ATOM 1538 C C . LYS A 1 200 ? 6.663 9.165 -42.039 1.00 45.09 200 LYS A C 1
ATOM 1540 O O . LYS A 1 200 ? 7.725 9.412 -42.596 1.00 45.09 200 LYS A O 1
ATOM 1545 N N . GLU A 1 201 ? 6.596 8.909 -40.740 1.00 51.84 201 GLU A N 1
ATOM 1546 C CA . GLU A 1 201 ? 7.711 8.260 -40.075 1.00 51.84 201 GLU A CA 1
ATOM 1547 C C . GLU A 1 201 ? 7.692 6.819 -40.567 1.00 51.84 201 GLU A C 1
ATOM 1549 O O . GLU A 1 201 ? 6.858 6.021 -40.130 1.00 51.84 201 GLU A O 1
ATOM 1554 N N . ASP A 1 202 ? 8.560 6.509 -41.528 1.00 54.41 202 ASP A N 1
ATOM 1555 C CA . ASP A 1 202 ? 8.801 5.122 -41.891 1.00 54.41 202 ASP A CA 1
ATOM 1556 C C . ASP A 1 202 ? 9.218 4.375 -40.610 1.00 54.41 202 ASP A C 1
ATOM 1558 O O . ASP A 1 202 ? 10.092 4.851 -39.870 1.00 54.41 202 ASP A O 1
ATOM 1562 N N . PRO A 1 203 ? 8.538 3.270 -40.260 1.00 62.00 203 PRO A N 1
ATOM 1563 C CA . PRO A 1 203 ? 8.917 2.487 -39.099 1.00 62.00 203 PRO A CA 1
ATOM 1564 C C . PRO A 1 203 ? 10.352 2.003 -39.298 1.00 62.00 203 PRO A C 1
ATOM 1566 O O . PRO A 1 203 ? 10.680 1.490 -40.362 1.00 62.00 203 PRO A O 1
ATOM 1569 N N . ALA A 1 204 ? 11.187 2.171 -38.271 1.00 66.44 204 ALA A N 1
ATOM 1570 C CA . ALA A 1 204 ? 12.541 1.633 -38.277 1.00 66.44 204 ALA A CA 1
ATOM 1571 C C . ALA A 1 204 ? 12.491 0.133 -38.597 1.00 66.44 204 ALA A C 1
ATOM 1573 O O . ALA A 1 204 ? 11.772 -0.612 -37.922 1.00 66.44 204 ALA A O 1
ATOM 1574 N N . GLU A 1 205 ? 13.230 -0.292 -39.617 1.00 72.38 205 GLU A N 1
ATOM 1575 C CA . GLU A 1 205 ? 13.305 -1.690 -40.037 1.00 72.38 205 GLU A CA 1
ATOM 1576 C C . GLU A 1 205 ? 14.225 -2.487 -39.108 1.00 72.38 205 GLU A C 1
ATOM 1578 O O . GLU A 1 205 ? 13.997 -3.675 -38.885 1.00 72.38 205 GLU A O 1
ATOM 1583 N N . PHE A 1 206 ? 15.262 -1.850 -38.552 1.00 82.19 206 PHE A N 1
ATOM 1584 C CA . PHE A 1 206 ? 16.155 -2.457 -37.564 1.00 82.19 206 PHE A CA 1
ATOM 1585 C C . PHE A 1 206 ? 16.908 -1.405 -36.736 1.00 82.19 206 PHE A C 1
ATOM 1587 O O . PHE A 1 206 ? 16.958 -0.221 -37.070 1.00 82.19 206 PHE A O 1
ATOM 1594 N N . TYR A 1 207 ? 17.531 -1.861 -35.649 1.00 89.12 207 TYR A N 1
ATOM 1595 C CA . TYR A 1 207 ? 18.443 -1.061 -34.831 1.00 89.12 207 TYR A CA 1
ATOM 1596 C C . TYR A 1 207 ? 19.851 -1.649 -34.872 1.00 89.12 207 TYR A C 1
ATOM 1598 O O . TYR A 1 207 ? 20.025 -2.860 -35.024 1.00 89.12 207 TYR A O 1
ATOM 1606 N N . SER A 1 208 ? 20.847 -0.785 -34.713 1.00 89.75 208 SER A N 1
ATOM 1607 C CA . SER A 1 208 ? 22.264 -1.157 -34.696 1.00 89.75 208 SER A CA 1
ATOM 1608 C C . SER A 1 208 ? 22.973 -0.516 -33.510 1.00 89.75 208 SER A C 1
ATOM 1610 O O . SER A 1 208 ? 22.608 0.592 -33.117 1.00 89.75 208 SER A O 1
ATOM 1612 N N . THR A 1 209 ? 23.998 -1.158 -32.957 1.00 90.69 209 THR A N 1
ATOM 1613 C CA . THR A 1 209 ? 24.904 -0.520 -32.000 1.00 90.69 209 THR A CA 1
ATOM 1614 C C . THR A 1 209 ? 26.144 0.026 -32.692 1.00 90.69 209 THR A C 1
ATOM 1616 O O . THR A 1 209 ? 26.648 -0.544 -33.658 1.00 90.69 209 THR A O 1
ATOM 1619 N N . THR A 1 210 ? 26.657 1.132 -32.168 1.00 89.62 210 THR A N 1
ATOM 1620 C CA . THR A 1 210 ? 27.932 1.729 -32.578 1.00 89.62 210 THR A CA 1
ATOM 1621 C C . THR A 1 210 ? 28.702 2.150 -31.335 1.00 89.62 210 THR A C 1
ATOM 1623 O O . THR A 1 210 ? 28.096 2.636 -30.375 1.00 89.62 210 THR A O 1
ATOM 1626 N N . GLY A 1 211 ? 30.013 1.923 -31.290 1.00 89.38 211 GLY A N 1
ATOM 1627 C CA . GLY A 1 211 ? 30.799 2.237 -30.105 1.00 89.38 211 GLY A CA 1
ATOM 1628 C C . GLY A 1 211 ? 32.262 1.825 -30.183 1.00 89.38 211 GLY A C 1
ATOM 1629 O O . GLY A 1 211 ? 32.779 1.438 -31.222 1.00 89.38 211 GLY A O 1
ATOM 1630 N N . ASN A 1 212 ? 32.954 1.866 -29.049 1.00 90.38 212 ASN A N 1
ATOM 1631 C CA . ASN A 1 212 ? 34.379 1.525 -28.997 1.00 90.38 212 ASN A CA 1
ATOM 1632 C C . ASN A 1 212 ? 34.684 0.031 -29.242 1.00 90.38 212 ASN A C 1
ATOM 1634 O O . ASN A 1 212 ? 35.831 -0.321 -29.487 1.00 90.38 212 ASN A O 1
ATOM 1638 N N . HIS A 1 213 ? 33.677 -0.841 -29.176 1.00 84.94 213 HIS A N 1
ATOM 1639 C CA . HIS A 1 213 ? 33.800 -2.275 -29.450 1.00 84.94 213 HIS A CA 1
ATOM 1640 C C . HIS A 1 213 ? 33.912 -2.603 -30.946 1.00 84.94 213 HIS A C 1
ATOM 1642 O O . HIS A 1 213 ? 34.370 -3.689 -31.291 1.00 84.94 213 HIS A O 1
ATOM 1648 N N . ASN A 1 214 ? 33.485 -1.689 -31.819 1.00 84.94 214 ASN A N 1
ATOM 1649 C CA . ASN A 1 214 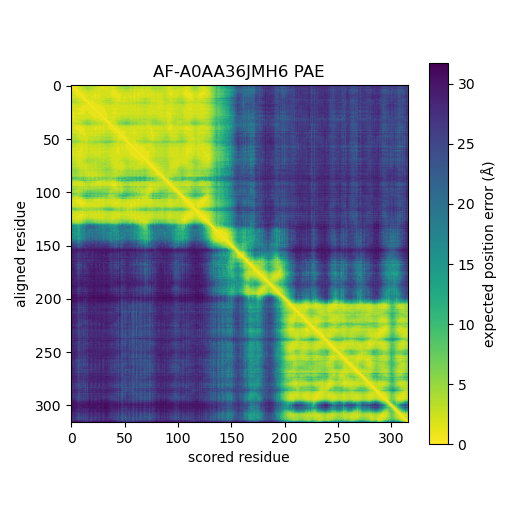? 33.481 -1.861 -33.269 1.00 84.94 214 ASN A CA 1
ATOM 1650 C C . ASN A 1 214 ? 34.079 -0.645 -33.996 1.00 84.94 214 ASN A C 1
ATOM 1652 O O . ASN A 1 214 ? 33.700 -0.365 -35.124 1.00 84.94 214 ASN A O 1
ATOM 1656 N N . ASP A 1 215 ? 34.972 0.106 -33.341 1.00 85.25 215 ASP A N 1
ATOM 1657 C CA . ASP A 1 215 ? 35.598 1.318 -33.892 1.00 85.25 215 ASP A CA 1
ATOM 1658 C C . ASP A 1 215 ? 34.594 2.369 -34.415 1.00 85.25 215 ASP A C 1
ATOM 1660 O O . ASP A 1 215 ? 34.873 3.101 -35.365 1.00 85.25 215 ASP A O 1
ATOM 1664 N N . TRP A 1 216 ? 33.431 2.476 -33.763 1.00 86.06 216 TRP A N 1
ATOM 1665 C CA . TRP A 1 216 ? 32.301 3.323 -34.165 1.00 86.06 216 TRP A CA 1
ATOM 1666 C C . TRP A 1 216 ? 31.691 2.962 -35.526 1.00 86.06 216 TRP A C 1
ATOM 1668 O O . TRP A 1 216 ? 31.038 3.794 -36.159 1.00 86.06 216 TRP A O 1
ATOM 1678 N N . ASP A 1 217 ? 31.850 1.713 -35.955 1.00 86.12 217 ASP A N 1
ATOM 1679 C CA . ASP A 1 217 ? 31.144 1.154 -37.103 1.00 86.12 217 ASP A CA 1
ATOM 1680 C C . ASP A 1 217 ? 29.689 0.793 -36.732 1.00 86.12 217 ASP A C 1
ATOM 1682 O O . ASP A 1 217 ? 29.222 1.010 -35.604 1.00 86.12 217 ASP A O 1
ATOM 1686 N N . VAL A 1 218 ? 28.935 0.271 -37.693 1.00 88.88 218 VAL A N 1
ATOM 1687 C CA . VAL A 1 218 ? 27.537 -0.131 -37.529 1.00 88.88 218 VAL A CA 1
ATOM 1688 C C . VAL A 1 218 ? 27.463 -1.643 -37.370 1.00 88.88 218 VAL A C 1
ATOM 1690 O O . VAL A 1 218 ? 27.747 -2.378 -38.312 1.00 88.88 218 VAL A O 1
ATOM 1693 N N . ASP A 1 219 ? 27.011 -2.115 -36.207 1.00 88.69 219 ASP A N 1
ATOM 1694 C CA . ASP A 1 219 ? 26.737 -3.539 -35.995 1.00 88.69 219 ASP A CA 1
ATOM 1695 C C . ASP A 1 219 ? 25.258 -3.769 -35.671 1.00 88.69 219 ASP A C 1
ATOM 1697 O O . ASP A 1 219 ? 24.666 -3.056 -34.863 1.00 88.69 219 ASP A O 1
ATOM 1701 N N . ARG A 1 220 ? 24.624 -4.718 -36.360 1.00 90.69 220 ARG A N 1
ATOM 1702 C CA . ARG A 1 220 ? 23.164 -4.869 -36.356 1.00 90.69 220 ARG A CA 1
ATOM 1703 C C . ARG A 1 220 ? 22.699 -5.668 -35.140 1.00 90.69 220 ARG A C 1
ATOM 1705 O O . ARG A 1 220 ? 23.149 -6.790 -34.916 1.00 90.69 220 ARG A O 1
ATOM 1712 N N . MET A 1 221 ? 21.698 -5.146 -34.431 1.00 91.44 221 MET A N 1
ATOM 1713 C CA . MET A 1 221 ? 21.052 -5.857 -33.329 1.00 91.44 221 MET A CA 1
ATOM 1714 C C . MET A 1 221 ? 20.119 -6.959 -33.847 1.00 91.44 221 MET A C 1
ATOM 1716 O O . MET A 1 221 ? 19.472 -6.827 -34.890 1.00 91.44 221 MET A O 1
ATOM 1720 N N . GLN A 1 222 ? 20.017 -8.045 -33.086 1.00 90.75 222 GLN A N 1
ATOM 1721 C CA . GLN A 1 222 ? 19.085 -9.140 -33.336 1.00 90.75 222 GLN A CA 1
ATOM 1722 C C . GLN A 1 222 ? 17.707 -8.815 -32.761 1.00 90.75 222 GLN A C 1
ATOM 1724 O O . GLN A 1 222 ? 17.590 -8.171 -31.721 1.00 90.75 222 GLN A O 1
ATOM 1729 N N . GLU A 1 223 ? 16.649 -9.294 -33.407 1.00 88.00 223 GLU A N 1
ATOM 1730 C CA . GLU A 1 223 ? 15.295 -9.205 -32.860 1.00 88.00 223 GLU A CA 1
ATOM 1731 C C . GLU A 1 223 ? 15.097 -10.240 -31.744 1.00 88.00 223 GLU A C 1
ATOM 1733 O O . GLU A 1 223 ? 15.487 -11.405 -31.849 1.00 88.00 223 GLU A O 1
ATOM 1738 N N . GLY A 1 224 ? 14.513 -9.797 -30.635 1.00 84.25 224 GLY A N 1
ATOM 1739 C CA . GLY A 1 224 ? 14.156 -10.641 -29.506 1.00 84.25 224 GLY A CA 1
ATOM 1740 C C . GLY A 1 224 ? 12.800 -11.325 -29.682 1.00 84.25 224 GLY A C 1
ATOM 1741 O O . GLY A 1 224 ? 12.023 -11.036 -30.586 1.00 84.25 224 GLY A O 1
ATOM 1742 N N . ASN A 1 225 ? 12.469 -12.207 -28.738 1.00 82.94 225 ASN A N 1
ATOM 1743 C CA . ASN A 1 225 ? 11.192 -12.938 -28.731 1.00 82.94 225 ASN A CA 1
ATOM 1744 C C . ASN A 1 225 ? 9.969 -12.053 -28.417 1.00 82.94 225 ASN A C 1
ATOM 1746 O O . ASN A 1 225 ? 8.830 -12.501 -28.546 1.00 82.94 225 ASN A O 1
ATOM 1750 N N . VAL A 1 226 ? 10.194 -10.821 -27.952 1.00 81.62 226 VAL A N 1
ATOM 1751 C CA . VAL A 1 226 ? 9.148 -9.853 -27.608 1.00 81.62 226 VAL A CA 1
ATOM 1752 C C . VAL A 1 226 ? 9.099 -8.782 -28.701 1.00 81.62 226 VAL A C 1
ATOM 1754 O O . VAL A 1 226 ? 10.150 -8.248 -29.052 1.00 81.62 226 VAL A O 1
ATOM 1757 N N . PRO A 1 227 ? 7.912 -8.416 -29.223 1.00 79.75 227 PRO A N 1
ATOM 1758 C CA . PRO A 1 227 ? 7.800 -7.358 -30.222 1.00 79.75 227 PRO A CA 1
ATOM 1759 C C . PRO A 1 227 ? 8.443 -6.050 -29.748 1.00 79.75 227 PRO A C 1
ATOM 1761 O O . PRO A 1 227 ? 8.089 -5.533 -28.689 1.00 79.75 227 PRO A O 1
ATOM 1764 N N . GLY A 1 228 ? 9.367 -5.516 -30.549 1.00 81.50 228 GLY A N 1
ATOM 1765 C CA . GLY A 1 228 ? 10.085 -4.277 -30.244 1.00 81.50 228 GLY A CA 1
ATOM 1766 C C . GLY A 1 228 ? 11.303 -4.439 -29.332 1.00 81.50 228 GLY A C 1
ATOM 1767 O O . GLY A 1 228 ? 11.926 -3.433 -29.003 1.00 81.50 228 GLY A O 1
ATOM 1768 N N . LEU A 1 229 ? 11.654 -5.662 -28.923 1.00 87.44 229 LEU A N 1
ATOM 1769 C CA . LEU A 1 229 ? 12.910 -5.955 -28.234 1.00 87.44 229 LEU A CA 1
ATOM 1770 C C . LEU A 1 229 ? 14.001 -6.259 -29.262 1.00 87.44 229 LEU A C 1
ATOM 1772 O O . LEU A 1 229 ? 13.840 -7.155 -30.085 1.00 87.44 229 LEU A O 1
ATOM 1776 N N . TYR A 1 230 ? 15.125 -5.565 -29.158 1.00 90.94 230 TYR A N 1
ATOM 1777 C CA . TYR A 1 230 ? 16.334 -5.790 -29.941 1.00 90.94 230 TYR A CA 1
ATOM 1778 C C . TYR A 1 230 ? 17.486 -6.056 -28.984 1.00 90.94 230 TYR A C 1
ATOM 1780 O O . TYR A 1 230 ? 17.559 -5.431 -27.929 1.00 90.94 230 TYR A O 1
ATOM 1788 N N . TRP A 1 231 ? 18.385 -6.974 -29.312 1.00 92.75 231 TRP A N 1
ATOM 1789 C CA . TRP A 1 231 ? 19.503 -7.311 -28.440 1.00 92.75 231 TRP A CA 1
ATOM 1790 C C . TRP A 1 231 ? 20.771 -7.634 -29.222 1.00 92.75 231 TRP A C 1
ATOM 1792 O O . TRP A 1 231 ? 20.721 -8.025 -30.387 1.00 92.75 231 TRP A O 1
ATOM 1802 N N . GLN A 1 232 ? 21.917 -7.470 -28.574 1.00 92.56 232 GLN A N 1
ATOM 1803 C CA . GLN A 1 232 ? 23.212 -7.816 -29.142 1.00 92.56 232 GLN A CA 1
ATOM 1804 C C . GLN A 1 232 ? 24.198 -8.178 -28.039 1.00 92.56 232 GLN A C 1
ATOM 1806 O O . GLN A 1 232 ? 24.241 -7.531 -26.994 1.00 92.56 232 GLN A O 1
ATOM 1811 N N . ASP A 1 233 ? 24.996 -9.207 -28.296 1.00 92.12 233 ASP A N 1
ATOM 1812 C CA . ASP A 1 233 ? 26.061 -9.647 -27.404 1.00 92.12 233 ASP A CA 1
ATOM 1813 C C . ASP A 1 233 ? 27.359 -8.937 -27.807 1.00 92.12 233 ASP A C 1
ATOM 1815 O O . ASP A 1 233 ? 27.919 -9.202 -28.870 1.00 92.12 233 ASP A O 1
ATOM 1819 N N . ILE A 1 234 ? 27.815 -8.008 -26.967 1.00 91.12 234 ILE A N 1
ATOM 1820 C CA . ILE A 1 234 ? 28.967 -7.145 -27.228 1.00 91.12 234 ILE A CA 1
ATOM 1821 C C . ILE A 1 234 ? 30.117 -7.530 -26.286 1.00 91.12 234 ILE A C 1
ATOM 1823 O O . ILE A 1 234 ? 29.931 -7.531 -25.063 1.00 91.12 234 ILE A O 1
ATOM 1827 N N . PRO A 1 235 ? 31.317 -7.849 -26.808 1.00 89.00 235 PRO A N 1
ATOM 1828 C CA . PRO A 1 235 ? 32.482 -8.097 -25.971 1.00 89.00 235 PRO A CA 1
ATOM 1829 C C . PRO A 1 235 ? 32.987 -6.793 -25.343 1.00 89.00 235 PRO A C 1
ATOM 1831 O O . PRO A 1 235 ? 33.103 -5.763 -26.008 1.00 89.00 235 PRO A O 1
ATOM 1834 N N . VAL A 1 236 ? 33.329 -6.838 -24.056 1.00 88.25 236 VAL A N 1
ATOM 1835 C CA . VAL A 1 236 ? 33.932 -5.702 -23.352 1.00 88.25 236 VAL A CA 1
ATOM 1836 C C . VAL A 1 236 ? 35.374 -5.506 -23.844 1.00 88.25 236 VAL A C 1
ATOM 1838 O O . VAL A 1 236 ? 36.170 -6.448 -23.734 1.00 88.25 236 VAL A O 1
ATOM 1841 N N . PRO A 1 237 ? 35.739 -4.306 -24.342 1.00 87.38 237 PRO A N 1
ATOM 1842 C CA . PRO A 1 237 ? 37.093 -4.012 -24.814 1.00 87.38 237 PRO A CA 1
ATOM 1843 C C . PRO A 1 237 ? 38.168 -4.198 -23.732 1.00 87.38 237 PRO A C 1
ATOM 1845 O O . PRO A 1 237 ? 37.874 -4.174 -22.535 1.00 87.38 237 PRO A O 1
ATOM 1848 N N . GLU A 1 238 ? 39.441 -4.300 -24.133 1.00 81.00 238 GLU A N 1
ATOM 1849 C CA . GLU A 1 238 ? 40.576 -4.491 -23.207 1.00 81.00 238 GLU A CA 1
ATOM 1850 C C . GLU A 1 238 ? 40.655 -3.428 -22.095 1.00 81.00 238 GLU A C 1
ATOM 1852 O O . GLU A 1 238 ? 41.123 -3.710 -20.993 1.00 81.00 238 GLU A O 1
ATOM 1857 N N . GLY A 1 239 ? 40.139 -2.221 -22.355 1.00 80.31 239 GLY A N 1
ATOM 1858 C CA . GLY A 1 239 ? 40.054 -1.129 -21.383 1.00 80.31 239 GLY A CA 1
ATOM 1859 C C . GLY A 1 239 ? 39.001 -1.304 -20.279 1.00 80.31 239 GLY A C 1
ATOM 1860 O O . GLY A 1 239 ? 38.881 -0.419 -19.437 1.00 80.31 239 GLY A O 1
ATOM 1861 N N . GLY A 1 240 ? 38.217 -2.391 -20.278 1.00 83.12 240 GLY A N 1
ATOM 1862 C CA . GLY A 1 240 ? 37.207 -2.691 -19.248 1.00 83.12 240 GLY A CA 1
ATOM 1863 C C . GLY A 1 240 ? 35.969 -1.785 -19.265 1.00 83.12 240 GLY A C 1
ATOM 1864 O O . GLY A 1 240 ? 35.095 -1.909 -18.409 1.00 83.12 240 GLY A O 1
ATOM 1865 N N . MET A 1 241 ? 35.882 -0.876 -20.237 1.00 86.62 241 MET A N 1
ATOM 1866 C CA . MET A 1 241 ? 34.787 0.075 -20.404 1.00 86.62 241 MET A CA 1
ATOM 1867 C C . MET A 1 241 ? 34.216 -0.050 -21.811 1.00 86.62 241 MET A C 1
ATOM 1869 O O . MET A 1 241 ? 34.910 0.196 -22.800 1.00 86.62 241 MET A O 1
ATOM 1873 N N . LEU A 1 242 ? 32.944 -0.419 -21.896 1.00 89.06 242 LEU A N 1
ATOM 1874 C CA . LEU A 1 242 ? 32.169 -0.432 -23.126 1.00 89.06 242 LEU A CA 1
ATOM 1875 C C . LEU A 1 242 ? 31.454 0.915 -23.273 1.00 89.06 242 LEU A C 1
ATOM 1877 O O . LEU A 1 242 ? 30.624 1.275 -22.438 1.00 89.06 242 LEU A O 1
ATOM 1881 N N . GLU A 1 243 ? 31.767 1.642 -24.340 1.00 91.75 243 GLU A N 1
ATOM 1882 C CA . GLU A 1 243 ? 31.050 2.850 -24.742 1.00 91.75 243 GLU A CA 1
ATOM 1883 C C . GLU A 1 243 ? 30.227 2.540 -25.988 1.00 91.75 243 GLU A C 1
ATOM 1885 O O . GLU A 1 243 ? 30.784 2.076 -26.984 1.00 91.75 243 GLU A O 1
ATOM 1890 N N . PHE A 1 244 ? 28.917 2.797 -25.952 1.00 91.12 244 PHE A N 1
ATOM 1891 C CA . PHE A 1 244 ? 28.059 2.534 -27.105 1.00 91.12 244 PHE A CA 1
ATOM 1892 C C . PHE A 1 244 ? 26.849 3.475 -27.213 1.00 91.12 244 PHE A C 1
ATOM 1894 O O . PHE A 1 244 ? 26.442 4.137 -26.251 1.00 91.12 244 PHE A O 1
ATOM 1901 N N . ARG A 1 245 ? 26.273 3.513 -28.418 1.00 90.75 245 ARG A N 1
ATOM 1902 C CA . ARG A 1 245 ? 25.028 4.195 -28.805 1.00 90.75 245 ARG A CA 1
ATOM 1903 C C . ARG A 1 245 ? 24.204 3.293 -29.715 1.00 90.75 245 ARG A C 1
ATOM 1905 O O . ARG A 1 245 ? 24.697 2.269 -30.185 1.00 90.75 245 ARG A O 1
ATOM 1912 N N . ILE A 1 246 ? 22.967 3.701 -29.977 1.00 90.56 246 ILE A N 1
ATOM 1913 C CA . ILE A 1 246 ? 22.051 2.985 -30.865 1.00 90.56 246 ILE A CA 1
ATOM 1914 C C . ILE A 1 246 ? 21.757 3.848 -32.093 1.00 90.56 246 ILE A C 1
ATOM 1916 O O . ILE A 1 246 ? 21.516 5.047 -31.969 1.00 90.56 246 ILE A O 1
ATOM 1920 N N . LEU A 1 247 ? 21.757 3.237 -33.271 1.00 88.94 247 LEU A N 1
ATOM 1921 C CA . LEU A 1 247 ? 21.402 3.847 -34.549 1.00 88.94 247 LEU A CA 1
ATOM 1922 C C . LEU A 1 247 ? 20.083 3.268 -35.055 1.00 88.94 247 LEU A C 1
ATOM 1924 O O . LEU A 1 247 ? 19.806 2.078 -34.879 1.00 88.94 247 LEU A O 1
ATOM 1928 N N . VAL A 1 248 ? 19.288 4.110 -35.711 1.00 87.00 248 VAL A N 1
ATOM 1929 C CA . VAL A 1 248 ? 18.072 3.690 -36.420 1.00 87.00 248 VAL A CA 1
ATOM 1930 C C . VAL A 1 248 ? 18.432 3.358 -37.865 1.00 87.00 248 VAL A C 1
ATOM 1932 O O . VAL A 1 248 ? 19.021 4.197 -38.541 1.00 87.00 248 VAL A O 1
ATOM 1935 N N . ASP A 1 249 ? 18.102 2.152 -38.333 1.00 83.44 249 ASP A N 1
ATOM 1936 C CA . ASP A 1 249 ? 18.382 1.659 -39.696 1.00 83.44 249 ASP A CA 1
ATOM 1937 C C . ASP A 1 249 ? 19.871 1.716 -40.101 1.00 83.44 249 ASP A C 1
ATOM 1939 O O . ASP A 1 249 ? 20.212 1.753 -41.282 1.00 83.44 249 ASP A O 1
ATOM 1943 N N . GLY A 1 250 ? 20.779 1.757 -39.118 1.00 78.75 250 GLY A N 1
ATOM 1944 C CA . GLY A 1 250 ? 22.215 1.936 -39.356 1.00 78.75 250 GLY A CA 1
ATOM 1945 C C . GLY A 1 250 ? 22.609 3.325 -39.877 1.00 78.75 250 GLY A C 1
ATOM 1946 O O . GLY A 1 250 ? 23.730 3.498 -40.348 1.00 78.75 250 GLY A O 1
ATOM 1947 N N . ASP A 1 251 ? 21.717 4.313 -39.798 1.00 83.06 251 ASP A N 1
ATOM 1948 C CA . ASP A 1 251 ? 21.970 5.679 -40.250 1.00 83.06 251 ASP A CA 1
ATOM 1949 C C . ASP A 1 251 ? 22.713 6.487 -39.172 1.00 83.06 251 ASP A C 1
ATOM 1951 O O . ASP A 1 251 ? 22.205 6.705 -38.068 1.00 83.06 251 ASP A O 1
ATOM 1955 N N . ALA A 1 252 ? 23.914 6.968 -39.507 1.00 79.06 252 ALA A N 1
ATOM 1956 C CA . ALA A 1 252 ? 24.760 7.768 -38.622 1.00 79.06 252 ALA A CA 1
ATOM 1957 C C . ALA A 1 252 ? 24.149 9.134 -38.251 1.00 79.06 252 ALA A C 1
ATOM 1959 O O . ALA A 1 252 ? 24.579 9.743 -37.269 1.00 79.06 252 ALA A O 1
ATOM 1960 N N . ASP A 1 253 ? 23.149 9.612 -38.999 1.00 81.56 253 ASP A N 1
ATOM 1961 C CA . ASP A 1 253 ? 22.411 10.839 -38.692 1.00 81.56 253 ASP A CA 1
ATOM 1962 C C . ASP A 1 253 ? 21.213 10.592 -37.748 1.00 81.56 253 ASP A C 1
ATOM 1964 O O . ASP A 1 253 ? 20.588 11.547 -37.287 1.00 81.56 253 ASP A O 1
ATOM 1968 N N . LYS A 1 254 ? 20.898 9.333 -37.402 1.00 85.44 254 LYS A N 1
ATOM 1969 C CA . LYS A 1 254 ? 19.770 8.962 -36.528 1.00 85.44 254 LYS A CA 1
ATOM 1970 C C . LYS A 1 254 ? 20.246 8.309 -35.224 1.00 85.44 254 LYS A C 1
ATOM 1972 O O . LYS A 1 254 ? 19.950 7.143 -34.953 1.00 85.44 254 LYS A O 1
ATOM 1977 N N . ASN A 1 255 ? 20.953 9.071 -34.386 1.00 86.12 255 ASN A N 1
ATOM 1978 C CA . ASN A 1 255 ? 21.500 8.567 -33.121 1.00 86.12 255 ASN A CA 1
ATOM 1979 C C . ASN A 1 255 ? 20.461 8.557 -31.992 1.00 86.12 255 ASN A C 1
ATOM 1981 O O . ASN A 1 255 ? 19.722 9.523 -31.791 1.00 86.12 255 ASN A O 1
ATOM 1985 N N . ILE A 1 256 ? 20.462 7.481 -31.208 1.00 88.50 256 ILE A N 1
ATOM 1986 C CA . ILE A 1 256 ? 19.704 7.301 -29.970 1.00 88.50 256 ILE A CA 1
ATOM 1987 C C . ILE A 1 256 ? 20.702 7.082 -28.828 1.00 88.50 256 ILE A C 1
ATOM 1989 O O . ILE A 1 256 ? 21.571 6.210 -28.889 1.00 88.50 256 ILE A O 1
ATOM 1993 N N . GLY A 1 257 ? 20.555 7.878 -27.773 1.00 88.19 257 GLY A N 1
ATOM 1994 C CA . GLY A 1 257 ? 21.515 7.977 -26.674 1.00 88.19 257 GLY A CA 1
ATOM 1995 C C . GLY A 1 257 ? 20.882 8.562 -25.409 1.00 88.19 257 GLY A C 1
ATOM 1996 O O . GLY A 1 257 ? 19.738 9.030 -25.452 1.00 88.19 257 GLY A O 1
ATOM 1997 N N . PRO A 1 258 ? 21.591 8.539 -24.271 1.00 88.50 258 PRO A N 1
ATOM 1998 C CA . PRO A 1 258 ? 21.136 9.191 -23.049 1.00 88.50 258 PRO A CA 1
ATOM 1999 C C . PRO A 1 258 ? 21.243 10.721 -23.168 1.00 88.50 258 PRO A C 1
ATOM 2001 O O . PRO A 1 258 ? 21.965 11.234 -24.016 1.00 88.50 258 PRO A O 1
ATOM 2004 N N . GLU A 1 259 ? 20.548 11.472 -22.316 1.00 84.69 259 GLU A N 1
ATOM 2005 C CA . GLU A 1 259 ? 20.677 12.943 -22.272 1.00 84.69 259 GLU A CA 1
ATOM 2006 C C . GLU A 1 259 ? 22.105 13.409 -21.940 1.00 84.69 259 GLU A C 1
ATOM 2008 O O . GLU A 1 259 ? 22.603 14.335 -22.571 1.00 84.69 259 GLU A O 1
ATOM 2013 N N . ASP A 1 260 ? 22.778 12.704 -21.028 1.00 86.50 260 ASP A N 1
ATOM 2014 C CA . ASP A 1 260 ? 24.187 12.886 -20.675 1.00 86.50 260 ASP A CA 1
ATOM 2015 C C . ASP A 1 260 ? 24.910 11.537 -20.743 1.00 86.50 260 ASP A C 1
ATOM 2017 O O . ASP A 1 260 ? 24.316 10.497 -20.438 1.00 86.50 260 ASP A O 1
ATOM 2021 N N . THR A 1 261 ? 26.205 11.534 -21.074 1.00 88.00 261 THR A N 1
ATOM 2022 C CA . THR A 1 261 ? 27.019 10.308 -21.053 1.00 88.00 261 THR A CA 1
ATOM 2023 C C . THR A 1 261 ? 27.001 9.681 -19.657 1.00 88.00 261 THR A C 1
ATOM 2025 O O . THR A 1 261 ? 27.405 10.308 -18.674 1.00 88.00 261 THR A O 1
ATOM 2028 N N . THR A 1 262 ? 26.495 8.450 -19.543 1.00 89.00 262 THR A N 1
ATOM 2029 C CA . THR A 1 262 ? 26.135 7.871 -18.242 1.00 89.00 262 THR A CA 1
ATOM 2030 C C . THR A 1 262 ? 26.220 6.350 -18.206 1.00 89.00 262 THR A C 1
ATOM 2032 O O . THR A 1 262 ? 26.032 5.672 -19.211 1.00 89.00 262 THR A O 1
ATOM 2035 N N . SER A 1 263 ? 26.439 5.812 -17.007 1.00 85.88 263 SER A N 1
ATOM 2036 C CA . SER A 1 263 ? 26.378 4.380 -16.700 1.00 85.88 263 SER A CA 1
ATOM 2037 C C . SER A 1 263 ? 25.034 3.939 -16.115 1.00 85.88 263 SER A C 1
ATOM 2039 O O . SER A 1 263 ? 24.902 2.831 -15.599 1.00 85.88 263 SER A O 1
ATOM 2041 N N . LYS A 1 264 ? 24.019 4.811 -16.146 1.00 85.00 264 LYS A N 1
ATOM 2042 C CA . LYS A 1 264 ? 22.693 4.540 -15.581 1.00 85.00 264 LYS A CA 1
ATOM 2043 C C . LYS A 1 264 ? 21.726 4.053 -16.671 1.00 85.00 264 LYS A C 1
ATOM 2045 O O . LYS A 1 264 ? 21.382 4.849 -17.543 1.00 85.00 264 LYS A O 1
ATOM 2050 N N . PRO A 1 265 ? 21.188 2.821 -16.580 1.00 80.25 265 PRO A N 1
ATOM 2051 C CA . PRO A 1 265 ? 20.173 2.330 -17.520 1.00 80.25 265 PRO A CA 1
ATOM 2052 C C . PRO A 1 265 ? 18.870 3.145 -17.503 1.00 80.25 265 PRO A C 1
ATOM 2054 O O . PRO A 1 265 ? 18.157 3.220 -18.494 1.00 80.25 265 PRO A O 1
ATOM 2057 N N . LEU A 1 266 ? 18.561 3.782 -16.366 1.00 82.38 266 LEU A N 1
ATOM 2058 C CA . LEU A 1 266 ? 17.335 4.563 -16.149 1.00 82.38 266 LEU A CA 1
ATOM 2059 C C . LEU A 1 266 ? 17.421 6.017 -16.651 1.00 82.38 266 LEU A C 1
ATOM 2061 O O . LEU A 1 266 ? 16.525 6.812 -16.369 1.00 82.38 266 LEU A O 1
ATOM 2065 N N . ALA A 1 267 ? 18.507 6.401 -17.325 1.00 83.44 267 ALA A N 1
ATOM 2066 C CA . ALA A 1 267 ? 18.637 7.739 -17.891 1.00 83.44 267 ALA A CA 1
ATOM 2067 C C . ALA A 1 267 ? 17.620 7.970 -19.022 1.00 83.44 267 ALA A C 1
ATOM 2069 O O . ALA A 1 267 ? 17.253 7.045 -19.745 1.00 83.44 267 ALA A O 1
ATOM 2070 N N . ALA A 1 268 ? 17.171 9.218 -19.182 1.00 82.12 268 ALA A N 1
ATOM 2071 C CA . ALA A 1 268 ? 16.242 9.578 -20.247 1.00 82.12 268 ALA A CA 1
ATOM 2072 C C . ALA A 1 268 ? 16.880 9.330 -21.624 1.00 82.12 268 ALA A C 1
ATOM 2074 O O . ALA A 1 268 ? 17.962 9.844 -21.910 1.00 82.12 268 ALA A O 1
ATOM 2075 N N . ILE A 1 269 ? 16.194 8.560 -22.470 1.00 86.25 269 ILE A N 1
ATOM 2076 C CA . ILE A 1 269 ? 16.643 8.218 -23.824 1.00 86.25 269 ILE A CA 1
ATOM 2077 C C . ILE A 1 269 ? 16.141 9.288 -24.802 1.00 86.25 269 ILE A C 1
ATOM 2079 O O . ILE A 1 269 ? 14.940 9.553 -24.871 1.00 86.25 269 ILE A O 1
ATOM 2083 N N . LYS A 1 270 ? 17.054 9.898 -25.561 1.00 84.19 270 LYS A N 1
ATOM 2084 C CA . LYS A 1 270 ? 16.791 10.948 -26.559 1.00 84.19 270 LYS A CA 1
ATOM 2085 C C . LYS A 1 270 ? 17.031 10.431 -27.984 1.00 84.19 270 LYS A C 1
ATOM 2087 O O . LYS A 1 270 ? 17.571 9.342 -28.179 1.00 84.19 270 LYS A O 1
ATOM 2092 N N . GLY A 1 271 ? 16.617 11.218 -28.976 1.00 79.69 271 GLY A N 1
ATOM 2093 C CA . GLY A 1 271 ? 16.765 10.915 -30.404 1.00 79.69 271 GLY A CA 1
ATOM 2094 C C . GLY A 1 271 ? 15.567 10.173 -31.022 1.00 79.69 271 GLY A C 1
ATOM 2095 O O . GLY A 1 271 ? 14.587 9.884 -30.326 1.00 79.69 271 GLY A O 1
ATOM 2096 N N . PRO A 1 272 ? 15.610 9.808 -32.314 1.00 82.19 272 PRO A N 1
ATOM 2097 C CA . PRO A 1 272 ? 16.753 9.938 -33.220 1.00 82.19 272 PRO A CA 1
ATOM 2098 C C . PRO A 1 272 ? 17.112 11.401 -33.505 1.00 82.19 272 PRO A C 1
ATOM 2100 O O . PRO A 1 272 ? 16.236 12.190 -33.840 1.00 82.19 272 PRO A O 1
ATOM 2103 N N . ASP A 1 273 ? 18.385 11.757 -33.341 1.00 81.88 273 ASP A N 1
ATOM 2104 C CA . ASP A 1 273 ? 18.910 13.100 -33.615 1.00 81.88 273 ASP A CA 1
AT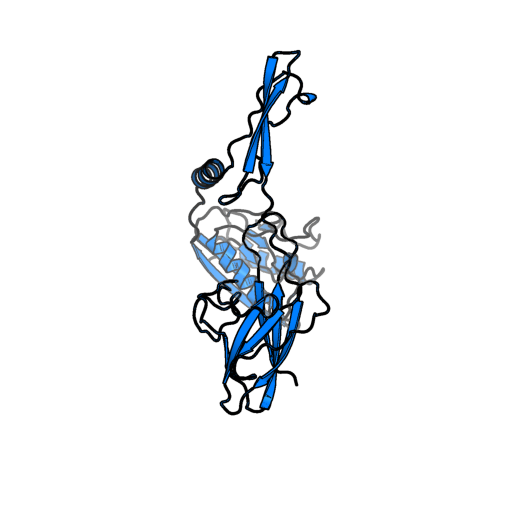OM 2105 C C . ASP A 1 273 ? 20.342 13.003 -34.177 1.00 81.88 273 ASP A C 1
ATOM 2107 O O . ASP A 1 273 ? 21.124 12.126 -33.795 1.00 81.88 273 ASP A O 1
ATOM 2111 N N . LYS A 1 274 ? 20.685 13.906 -35.095 1.00 81.75 274 LYS A N 1
ATOM 2112 C CA . LYS A 1 274 ? 21.989 13.996 -35.757 1.00 81.75 274 LYS A CA 1
ATOM 2113 C C . LYS A 1 274 ? 23.054 14.612 -34.855 1.00 81.75 274 LYS A C 1
ATOM 2115 O O . LYS A 1 274 ? 24.229 14.255 -34.951 1.00 81.75 274 LYS A O 1
ATOM 2120 N N . GLU A 1 275 ? 22.662 15.534 -33.979 1.00 80.88 275 GLU A N 1
ATOM 2121 C CA . GLU A 1 275 ? 23.598 16.250 -33.102 1.00 80.88 275 GLU A CA 1
ATOM 2122 C C . GLU A 1 275 ? 23.908 15.489 -31.805 1.00 80.88 275 GLU A C 1
ATOM 2124 O O . GLU A 1 275 ? 24.802 15.878 -31.049 1.00 80.88 275 GLU A O 1
ATOM 2129 N N . LEU A 1 276 ? 23.222 14.370 -31.552 1.00 82.31 276 LEU A N 1
ATOM 2130 C CA . LEU A 1 276 ? 23.389 13.596 -30.329 1.00 82.31 276 LEU A CA 1
ATOM 2131 C C . LEU A 1 276 ? 24.739 12.855 -30.317 1.00 82.31 276 LEU A C 1
ATOM 2133 O O . LEU A 1 276 ? 24.975 11.908 -31.069 1.00 82.31 276 LEU A O 1
ATOM 2137 N N . ARG A 1 277 ? 25.637 13.291 -29.425 1.00 80.81 277 ARG A N 1
ATOM 2138 C CA . ARG A 1 277 ? 26.997 12.743 -29.236 1.00 80.81 277 ARG A CA 1
ATOM 2139 C C . ARG A 1 277 ? 27.209 12.089 -27.865 1.00 80.81 277 ARG A C 1
ATOM 2141 O O . ARG A 1 277 ? 28.344 11.929 -27.432 1.00 80.81 277 ARG A O 1
ATOM 2148 N N . THR A 1 278 ? 26.142 11.738 -27.165 1.00 88.56 278 THR A N 1
ATOM 2149 C CA . THR A 1 278 ? 26.183 11.149 -25.819 1.00 88.56 278 THR A CA 1
ATOM 2150 C C . THR A 1 278 ? 26.096 9.627 -25.877 1.00 88.56 278 THR A C 1
ATOM 2152 O O . THR A 1 278 ? 25.431 9.072 -26.749 1.00 88.56 278 THR A O 1
ATOM 2155 N N . SER A 1 279 ? 26.773 8.941 -24.954 1.00 88.81 279 SER A N 1
ATOM 2156 C CA . SER A 1 279 ? 26.926 7.476 -24.984 1.00 88.81 279 SER A CA 1
ATOM 2157 C C . SER A 1 279 ? 26.598 6.826 -23.642 1.00 88.81 279 SER A C 1
ATOM 2159 O O . SER A 1 279 ? 26.735 7.450 -22.587 1.00 88.81 279 SER A O 1
ATOM 2161 N N . TRP A 1 280 ? 26.217 5.551 -23.661 1.00 91.75 280 TRP A N 1
ATOM 2162 C CA . TRP A 1 280 ? 26.209 4.741 -22.444 1.00 91.75 280 TRP A CA 1
ATOM 2163 C C . TRP A 1 280 ? 27.610 4.212 -22.154 1.00 91.75 280 TRP A C 1
ATOM 2165 O O . TRP A 1 280 ? 28.313 3.798 -23.074 1.00 91.75 280 TRP A O 1
ATOM 2175 N N . LEU A 1 281 ? 27.997 4.227 -20.878 1.00 90.56 281 LEU A N 1
ATOM 2176 C CA . LEU A 1 281 ? 29.266 3.689 -20.384 1.00 90.56 281 LEU A CA 1
ATOM 2177 C C . LEU A 1 281 ? 28.997 2.496 -19.471 1.00 90.56 281 LEU A C 1
ATOM 2179 O O . LEU A 1 281 ? 28.351 2.646 -18.434 1.00 90.56 281 LEU A O 1
ATOM 2183 N N . VAL A 1 282 ? 29.510 1.324 -19.828 1.00 89.75 282 VAL A N 1
ATOM 2184 C CA . VAL A 1 282 ? 29.318 0.095 -19.056 1.00 89.75 282 VAL A CA 1
ATOM 2185 C C . VAL A 1 282 ? 30.664 -0.479 -18.647 1.00 89.75 282 VAL A C 1
ATOM 2187 O O . VAL A 1 282 ? 31.510 -0.766 -19.488 1.00 89.75 282 VAL A O 1
ATOM 2190 N N . GLU A 1 283 ? 30.850 -0.655 -17.343 1.00 88.06 283 GLU A N 1
ATOM 2191 C CA . GLU A 1 283 ? 32.033 -1.297 -16.777 1.00 88.06 283 GLU A CA 1
ATOM 2192 C C . GLU A 1 283 ? 31.859 -2.819 -16.804 1.00 88.06 283 GLU A C 1
ATOM 2194 O O . GLU A 1 283 ? 30.825 -3.349 -16.386 1.00 88.06 283 GLU A O 1
ATOM 2199 N N . GLY A 1 284 ? 32.870 -3.530 -17.293 1.00 85.12 284 GLY A N 1
ATOM 2200 C CA . GLY A 1 284 ? 32.864 -4.984 -17.373 1.00 85.12 284 GLY A CA 1
ATOM 2201 C C . GLY A 1 284 ? 34.272 -5.562 -17.337 1.00 85.12 284 GLY A C 1
ATOM 2202 O O . GLY A 1 284 ? 35.266 -4.861 -17.520 1.00 85.12 284 GLY A O 1
ATOM 2203 N N . SER A 1 285 ? 34.377 -6.867 -17.089 1.00 85.50 285 SER A N 1
ATOM 2204 C CA . SER A 1 285 ? 35.682 -7.533 -17.140 1.00 85.50 285 SER A CA 1
ATOM 2205 C C . SER A 1 285 ? 36.160 -7.605 -18.596 1.00 85.50 285 SER A C 1
ATOM 2207 O O . SER A 1 285 ? 35.365 -8.010 -19.448 1.00 85.50 285 SER A O 1
ATOM 2209 N N . PRO A 1 286 ? 37.416 -7.242 -18.913 1.00 85.69 286 PRO A N 1
ATOM 2210 C CA . PRO A 1 286 ? 37.950 -7.351 -20.270 1.00 85.69 286 PRO A CA 1
ATOM 2211 C C . PRO A 1 286 ? 37.719 -8.746 -20.863 1.00 85.69 286 PRO A C 1
ATOM 2213 O O . PRO A 1 286 ? 38.024 -9.753 -20.221 1.00 85.69 286 PRO A O 1
ATOM 2216 N N . GLY A 1 287 ? 37.138 -8.812 -22.063 1.00 79.31 287 GLY A N 1
ATOM 2217 C CA . GLY A 1 287 ? 36.800 -10.071 -22.737 1.00 79.31 287 GLY A CA 1
ATOM 2218 C C . GLY A 1 287 ? 35.516 -10.764 -22.255 1.00 79.31 287 GLY A C 1
ATOM 2219 O O . GLY A 1 287 ? 35.130 -11.775 -22.838 1.00 79.31 287 GLY A O 1
ATOM 2220 N N . SER A 1 288 ? 34.830 -10.238 -21.233 1.00 87.88 288 SER A N 1
ATOM 2221 C CA . SER A 1 288 ? 33.467 -10.673 -20.894 1.00 87.88 288 SER A CA 1
ATOM 2222 C C . SER A 1 288 ? 32.467 -10.214 -21.957 1.00 87.88 288 SER A C 1
ATOM 2224 O O . SER A 1 288 ? 32.679 -9.198 -22.618 1.00 87.88 288 SER A O 1
ATOM 2226 N N . ILE A 1 289 ? 31.377 -10.962 -22.130 1.00 90.12 289 ILE A N 1
ATOM 2227 C CA . ILE A 1 289 ? 30.310 -10.621 -23.073 1.00 90.12 289 ILE A CA 1
ATOM 2228 C C . ILE A 1 289 ? 29.165 -9.971 -22.297 1.00 90.12 289 ILE A C 1
ATOM 2230 O O . ILE A 1 289 ? 28.668 -10.528 -21.314 1.00 90.12 289 ILE A O 1
ATOM 2234 N N . LEU A 1 290 ? 28.732 -8.798 -22.750 1.00 90.88 290 LEU A N 1
ATOM 2235 C CA . LEU A 1 290 ? 27.551 -8.108 -22.247 1.00 90.88 290 LEU A CA 1
ATOM 2236 C C . LEU A 1 290 ? 26.449 -8.165 -23.299 1.00 90.88 290 LEU A C 1
ATOM 2238 O O . LEU A 1 290 ? 26.636 -7.717 -24.426 1.00 90.88 290 LEU A O 1
ATOM 2242 N N . ARG A 1 291 ? 25.277 -8.660 -22.914 1.00 92.19 291 ARG A N 1
ATOM 2243 C CA . ARG A 1 291 ? 24.071 -8.556 -23.727 1.00 92.19 291 ARG A CA 1
ATOM 2244 C C . ARG A 1 291 ? 23.449 -7.190 -23.520 1.00 92.19 291 ARG A C 1
ATOM 2246 O O . ARG A 1 291 ? 22.934 -6.934 -22.437 1.00 92.19 291 ARG A O 1
ATOM 2253 N N . VAL A 1 292 ? 23.479 -6.338 -24.537 1.00 92.00 292 VAL A N 1
ATOM 2254 C CA . VAL A 1 292 ? 22.740 -5.072 -24.572 1.00 92.00 292 VAL A CA 1
ATOM 2255 C C . VAL A 1 292 ? 21.356 -5.337 -25.144 1.00 92.00 292 VAL A C 1
ATOM 2257 O O . VAL A 1 292 ? 21.230 -5.935 -26.206 1.00 92.00 292 VAL A O 1
ATOM 2260 N N . GLU A 1 293 ? 20.320 -4.873 -24.457 1.00 92.38 293 GLU A N 1
ATOM 2261 C CA . GLU A 1 293 ? 18.921 -5.004 -24.848 1.00 92.38 293 GLU A CA 1
ATOM 2262 C C . GLU A 1 293 ? 18.290 -3.617 -24.975 1.00 92.38 293 GLU A C 1
ATOM 2264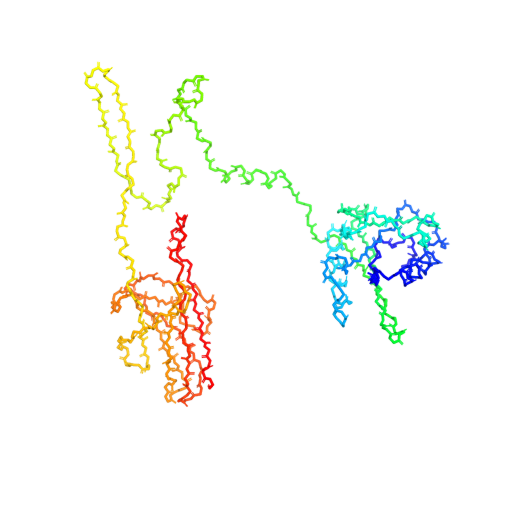 O O . GLU A 1 293 ? 18.402 -2.771 -24.086 1.00 92.38 293 GLU A O 1
ATOM 2269 N N . PHE A 1 294 ? 17.591 -3.390 -26.078 1.00 90.75 294 PHE A N 1
ATOM 2270 C CA . PHE A 1 294 ? 16.885 -2.162 -26.387 1.00 90.75 294 PHE A CA 1
ATOM 2271 C C . PHE A 1 294 ? 15.429 -2.473 -26.711 1.00 90.75 294 PHE A C 1
ATOM 2273 O O . PHE A 1 294 ? 15.128 -3.206 -27.650 1.00 90.75 294 PHE A O 1
ATOM 2280 N N . LEU A 1 295 ? 14.516 -1.908 -25.930 1.00 88.06 295 LEU A N 1
ATOM 2281 C CA . LEU A 1 295 ? 13.083 -2.102 -26.096 1.00 88.06 295 LEU A CA 1
ATOM 2282 C C . LEU A 1 295 ? 12.447 -0.809 -26.600 1.00 88.06 295 LEU A C 1
ATOM 2284 O O . LEU A 1 295 ? 12.583 0.246 -25.978 1.00 88.06 295 LEU A O 1
ATOM 2288 N N . THR A 1 296 ? 11.702 -0.909 -27.695 1.00 84.75 296 THR A N 1
ATOM 2289 C CA . THR A 1 296 ? 10.884 0.167 -28.257 1.00 84.75 296 THR A CA 1
ATOM 2290 C C . THR A 1 296 ? 9.422 -0.269 -28.317 1.00 84.75 296 THR A C 1
ATOM 2292 O O . THR A 1 296 ? 9.096 -1.343 -28.822 1.00 84.75 296 THR A O 1
ATOM 2295 N N . CYS A 1 297 ? 8.510 0.549 -27.787 1.00 69.19 297 CYS A N 1
ATOM 2296 C CA . CYS A 1 297 ? 7.079 0.288 -27.919 1.00 69.19 297 CYS A CA 1
ATOM 2297 C C . CYS A 1 297 ? 6.565 0.878 -29.237 1.00 69.19 297 CYS A C 1
ATOM 2299 O O . CYS A 1 297 ? 6.531 2.095 -29.417 1.00 69.19 297 CYS A O 1
ATOM 2301 N N . THR A 1 298 ? 6.129 0.020 -30.158 1.00 56.97 298 THR A N 1
ATOM 2302 C CA . THR A 1 298 ? 5.603 0.435 -31.469 1.00 56.97 298 THR A CA 1
ATOM 2303 C C . THR A 1 298 ? 4.099 0.732 -31.469 1.00 56.97 298 THR A C 1
ATOM 2305 O O . THR A 1 298 ? 3.576 1.166 -32.492 1.00 56.97 298 THR A O 1
ATOM 2308 N N . LYS A 1 299 ? 3.377 0.508 -30.357 1.00 48.50 299 LYS A N 1
ATOM 2309 C CA . LYS A 1 299 ? 1.899 0.444 -30.349 1.00 48.50 299 LYS A CA 1
ATOM 2310 C C . LYS A 1 299 ? 1.144 1.462 -29.488 1.00 48.50 299 LYS A C 1
ATOM 2312 O O . LYS A 1 299 ? -0.072 1.322 -29.365 1.00 48.50 299 LYS A O 1
ATOM 2317 N N . ASP A 1 300 ? 1.776 2.513 -28.971 1.00 41.41 300 ASP A N 1
ATOM 2318 C CA . ASP A 1 300 ? 1.012 3.588 -28.319 1.00 41.41 300 ASP A CA 1
ATOM 2319 C C . ASP A 1 300 ? 0.546 4.644 -29.331 1.00 41.41 300 ASP A C 1
ATOM 2321 O O . ASP A 1 300 ? 1.214 5.635 -29.609 1.00 41.41 300 ASP A O 1
ATOM 2325 N N . LEU A 1 301 ? -0.665 4.426 -29.852 1.00 45.34 301 LEU A N 1
ATOM 2326 C CA . LEU A 1 301 ? -1.402 5.271 -30.806 1.00 45.34 301 LEU A CA 1
ATOM 2327 C C . LEU A 1 301 ? -1.792 6.677 -30.291 1.00 45.34 301 LEU A C 1
ATOM 2329 O O . LEU A 1 301 ? -2.582 7.364 -30.939 1.00 45.34 301 LEU A O 1
ATOM 2333 N N . HIS A 1 302 ? -1.290 7.122 -29.137 1.00 44.34 302 HIS A N 1
ATOM 2334 C CA . HIS A 1 302 ? -1.816 8.315 -28.459 1.00 44.34 302 HIS A CA 1
ATOM 2335 C C . HIS A 1 302 ? -0.781 9.244 -27.824 1.00 44.34 302 HIS A C 1
ATOM 2337 O O . HIS A 1 302 ? -1.175 10.241 -27.221 1.00 44.34 302 HIS A O 1
ATOM 2343 N N . SER A 1 303 ? 0.520 8.977 -27.958 1.00 43.31 303 SER A N 1
ATOM 2344 C CA . SER A 1 303 ? 1.531 9.893 -27.429 1.00 43.31 303 SER A CA 1
ATOM 2345 C C . SER A 1 303 ? 2.675 10.101 -28.413 1.00 43.31 303 SER A C 1
ATOM 2347 O O . SER A 1 303 ? 3.184 9.152 -29.001 1.00 43.31 303 SER A O 1
ATOM 2349 N N . SER A 1 304 ? 3.103 11.353 -28.555 1.00 46.91 304 SER A N 1
ATOM 2350 C CA . SER A 1 304 ? 4.306 11.753 -29.292 1.00 46.91 304 SER A CA 1
ATOM 2351 C C . SER A 1 304 ? 5.606 11.249 -28.643 1.00 46.91 304 SER A C 1
ATOM 2353 O O . SER A 1 304 ? 6.691 11.466 -29.177 1.00 46.91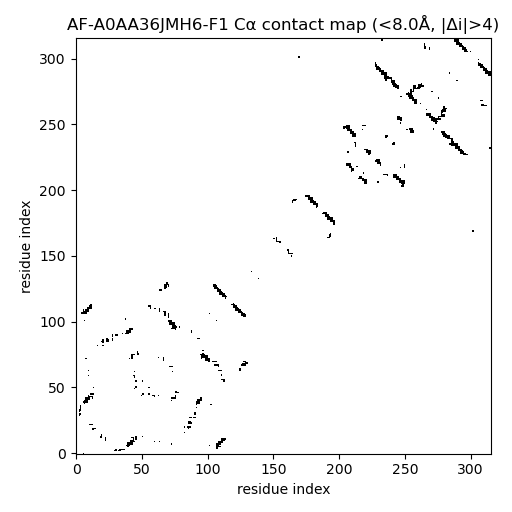 304 SER A O 1
ATOM 2355 N N . ILE A 1 305 ? 5.516 10.561 -27.498 1.00 50.12 305 ILE A N 1
ATOM 2356 C CA . ILE A 1 305 ? 6.641 9.988 -26.764 1.00 50.12 305 ILE A CA 1
ATOM 2357 C C . ILE A 1 305 ? 6.618 8.474 -26.979 1.00 50.12 305 ILE A C 1
ATOM 2359 O O . ILE A 1 305 ? 5.784 7.770 -26.421 1.00 50.12 305 ILE A O 1
ATOM 2363 N N . LYS A 1 306 ? 7.554 7.948 -27.771 1.00 64.38 306 LYS A N 1
ATOM 2364 C CA . LYS A 1 306 ? 7.760 6.497 -27.893 1.00 64.38 306 LYS A CA 1
ATOM 2365 C C . LYS A 1 306 ? 8.543 6.029 -26.659 1.00 64.38 306 LYS A C 1
ATOM 2367 O O . LYS A 1 306 ? 9.724 6.375 -26.566 1.00 64.38 306 LYS A O 1
ATOM 2372 N N . PRO A 1 307 ? 7.937 5.306 -25.693 1.00 66.50 307 PRO A N 1
ATOM 2373 C CA . PRO A 1 307 ? 8.676 4.854 -24.526 1.00 66.50 307 PRO A CA 1
ATOM 2374 C C . PRO A 1 307 ? 9.740 3.853 -24.977 1.00 66.50 307 PRO A C 1
ATOM 2376 O O . PRO A 1 307 ? 9.467 2.916 -25.733 1.00 66.50 307 PRO A O 1
ATOM 2379 N N . ARG A 1 308 ? 10.968 4.097 -24.525 1.00 84.69 308 ARG A N 1
ATOM 2380 C CA . ARG A 1 308 ? 12.143 3.277 -24.809 1.00 84.69 308 ARG A CA 1
ATOM 2381 C C . ARG A 1 308 ? 12.798 2.899 -23.495 1.00 84.69 308 ARG A C 1
ATOM 2383 O O . ARG A 1 308 ? 12.833 3.714 -22.572 1.00 84.69 308 ARG A O 1
ATOM 2390 N N . SER A 1 309 ? 13.347 1.697 -23.427 1.00 87.06 309 SER A N 1
ATOM 2391 C CA . SER A 1 309 ? 14.192 1.279 -22.311 1.00 87.06 309 SER A CA 1
ATOM 2392 C C . SER A 1 309 ? 15.429 0.564 -22.817 1.00 87.06 309 SER A C 1
ATOM 2394 O O . SER A 1 309 ? 15.402 -0.067 -23.873 1.00 87.06 309 SER A O 1
ATOM 2396 N N . ILE A 1 310 ? 16.500 0.656 -22.037 1.00 90.44 310 ILE A N 1
ATOM 2397 C CA . ILE A 1 310 ? 17.765 -0.005 -22.315 1.00 90.44 310 ILE A CA 1
ATOM 2398 C C . ILE A 1 310 ? 18.227 -0.777 -21.081 1.00 90.44 310 ILE A C 1
ATOM 2400 O O . ILE A 1 310 ? 18.109 -0.289 -19.954 1.00 90.44 310 ILE A O 1
ATOM 2404 N N . SER A 1 311 ? 18.735 -1.984 -21.292 1.00 89.81 311 SER A N 1
ATOM 2405 C CA . SER A 1 311 ? 19.343 -2.828 -20.264 1.00 89.81 311 SER A CA 1
ATOM 2406 C C . SER A 1 311 ? 20.611 -3.471 -20.803 1.00 89.81 311 SER A C 1
ATOM 2408 O O . SER A 1 311 ? 20.804 -3.596 -22.009 1.00 89.81 311 SER A O 1
ATOM 2410 N N . TRP A 1 312 ? 21.502 -3.865 -19.900 1.00 90.69 312 TRP A N 1
ATOM 2411 C CA . TRP A 1 312 ? 22.665 -4.669 -20.245 1.00 90.69 312 TRP A CA 1
ATOM 2412 C C . TRP A 1 312 ? 22.934 -5.693 -19.150 1.00 90.69 312 TRP A C 1
ATOM 2414 O O . TRP A 1 312 ? 22.875 -5.371 -17.961 1.00 90.69 312 TRP A O 1
ATOM 2424 N N . VAL A 1 313 ? 23.203 -6.935 -19.549 1.00 89.00 313 VAL A N 1
ATOM 2425 C CA . VAL A 1 313 ? 23.347 -8.071 -18.631 1.00 89.00 313 VAL A CA 1
ATOM 2426 C C . VAL A 1 313 ? 24.583 -8.889 -19.015 1.00 89.00 313 VAL A C 1
ATOM 2428 O O . VAL A 1 313 ? 24.769 -9.166 -20.199 1.00 89.00 313 VAL A O 1
ATOM 2431 N N . PRO A 1 314 ? 25.438 -9.300 -18.060 1.00 86.75 314 PRO A N 1
ATOM 2432 C CA . PRO A 1 314 ? 26.532 -10.224 -18.347 1.00 86.75 314 PRO A CA 1
ATOM 2433 C C . PRO A 1 314 ? 26.011 -11.567 -18.859 1.00 86.75 314 PRO A C 1
ATOM 2435 O O . PRO A 1 314 ? 25.112 -12.156 -18.254 1.00 86.75 314 PRO A O 1
ATOM 2438 N N . VAL A 1 315 ? 26.595 -12.056 -19.950 1.00 84.56 315 VAL A N 1
ATOM 2439 C CA . VAL A 1 315 ? 26.342 -13.403 -20.470 1.00 84.56 315 VAL A CA 1
ATOM 2440 C C . VAL A 1 315 ? 27.356 -14.340 -19.819 1.00 84.56 315 VAL A C 1
ATOM 2442 O O . VAL A 1 315 ? 28.562 -14.187 -20.016 1.00 84.56 315 VAL A O 1
ATOM 2445 N N . SER A 1 316 ? 26.860 -15.250 -18.978 1.00 62.91 316 SER A N 1
ATOM 2446 C CA . SER A 1 316 ? 27.645 -16.296 -18.304 1.00 62.91 316 SER A CA 1
ATOM 2447 C C . SER A 1 316 ? 27.981 -17.458 -19.223 1.00 62.91 316 SER A C 1
ATOM 2449 O O . SER A 1 316 ? 27.032 -17.901 -19.913 1.00 62.91 316 SER A O 1
#

InterPro domains:
  IPR014031 Beta-ketoacyl synthase, C-terminal domain [PF02801] (7-79)
  IPR016039 Thiolase-like [G3DSA:3.40.47.10] (1-148)
  IPR016039 Thiolase-like [SSF53901] (3-125)
  IPR020841 Polyketide synthase, beta-ketoacyl synthase domain [PS52004] (1-127)
  IPR050091 Polyketide and Nonribosomal Peptide Biosynthesis Enzymes [PTHR43775] (6-132)

Sequence (316 aa):
MRPPESTVWECHGTGTSLGDPIEVGAIRKVQIKEPRQEPLLIASSKSNLGHLEGSAAAIAMNKCILIVMHAQALPTQHVKTLNPHLDHAAFDAVYSTEHTAYKYAQGHCQVSSFGVGGTNGHAIFWGEKAQPDVDFRRVFLRKIMKATPPIVTEGATDPALWDYRGLDYKATMGDSYKVCLEKDPLTGEETVSFEKEQVKEDPAEFYSTTGNHNDWDVDRMQEGNVPGLYWQDIPVPEGGMLEFRILVDGDADKNIGPEDTTSKPLAAIKGPDKELRTSWLVEGSPGSILRVEFLTCTKDLHSSIKPRSISWVPVS

Foldseek 3Di:
DALQQAAEEAELPQVDLPVVLVRLVVNLVRNVPDAHDAAYEYAYPCQVVNCPDVCRQVSSVVQQVVCFQAQKHDARPPPPDDNPSHPPVVGRHDHHRDIGRDPDQKGKYKYWHADPVGDIDIDIDIDGHNDDPPPVVVVVVVCVVPDDPPQDQPDDPDPVPRDRQDDPPLDDPPWDWDWDWDADPPPRDIGIHIHTDDPPPPPQPFKFKAWPQVPRATHTWDDDPDPQKTKDKTAQAPVQKTKMWMAGNRDLQQTWAFPAAEQDQPGDIDTRGNPDPHTYIHGGDHGWIKMKMKGWDPDPPRDPDTDITIDIDTDD

Solvent-accessible surface area (backbone atoms only — not comparable to full-atom values): 18447 Å² total; per-residue (Å²): 138,56,58,56,58,41,42,35,38,36,40,52,52,81,80,41,90,65,56,41,29,53,51,52,45,54,52,43,70,56,43,62,76,45,87,58,95,64,60,31,34,36,31,26,60,34,53,75,74,45,84,52,65,95,50,39,56,60,53,39,50,53,51,40,52,52,24,24,31,64,25,29,49,65,51,23,50,92,77,83,72,80,65,88,73,46,65,52,90,78,41,72,54,42,73,31,66,48,81,39,71,53,98,45,61,52,39,28,31,34,38,38,37,69,45,95,89,70,54,72,48,76,49,78,46,74,43,49,45,72,59,75,84,78,57,60,66,60,55,49,50,53,49,56,76,67,46,75,80,80,87,77,65,89,53,76,97,48,79,91,62,54,69,78,67,64,73,63,94,80,71,55,97,87,71,52,64,49,78,45,79,47,65,44,91,86,80,69,51,76,46,60,47,65,46,72,57,76,77,82,71,75,76,74,88,44,47,14,43,30,21,72,73,54,80,61,40,80,42,77,43,42,80,48,98,47,91,48,31,32,33,42,78,42,57,23,34,86,83,24,52,36,41,36,33,37,22,47,64,61,36,83,57,26,25,31,27,33,80,56,68,37,72,57,63,85,52,61,75,41,63,71,30,61,84,60,85,33,31,39,44,44,82,46,59,54,72,39,38,32,36,39,36,41,38,42,58,90,77,67,92,81,54,100,67,71,62,67,52,50,50,71,45,80,61,130

Radius of gyration: 31.54 Å; Cα contacts (8 Å, |Δi|>4): 553; chains: 1; bounding box: 73×48×88 Å

Organism: NCBI:txid2562239

Nearest PDB structures (foldseek):
  6mhl-assembly1_A  TM=9.079E-01  e=3.318E-08  Bacillus amyloliquefaciens
  6mhl-assembly1_B  TM=9.017E-01  e=4.398E-08  Bacillus amyloliquefaciens
  5erb-assembly2_D  TM=8.773E-01  e=7.304E-08  Bacillus amyloliquefaciens
  5elp-assembly1_D  TM=8.691E-01  e=1.032E-06  Bacillus amyloliquefaciens
  4opf-assembly1_A-2  TM=8.907E-01  e=9.295E-06  Streptomyces albus

Secondary structure (DSSP, 8-state):
--GGGEEEEE------TTHHHHHHHHHHHHHTTS--SSPEEEE-THHHH---GGGHHHHHHHHHHHHHHHTEEPPPSS-SS--TT--GGGSSEEE--S-EE-SSSEEEEEEEEE-TTS-EEEEEEEEE--SPP--HHHHHHHHHHTSPPP----S-S-GGG----SS-TT--TT--EEEEEEE-TTT--EEEEEEE-----PPPS-EEEEETTTTT--EEPEE-SSTTEEEEEEEPPTTSEEEEEEEETT-TTSEEEESSSBS-TTSPEEEEESS----EEEE--TT-EEEEEEEE----TT-S---EEEEEEEE-

Mean predicted aligned error: 17.46 Å

pLDDT: mean 83.71, std 12.6, range [41.41, 97.25]